Protein AF-A0A133YL47-F1 (afdb_monomer)

Sequence (302 aa):
MNKRKNIILISVIAIVIVVLAVFLFVNKHKKKNVLENVNGNIVYYDENGNMLKDKLKEVNGELYYFNENGFAIKDSLKDVDGDLYYFDENGFAIKDSLKDVEGDIYYFDENKKAIKNSLKEVNGDLYYFDENKKAVKNSWETVGEDKYYFAEDKRGVKDKWVDDCYLGSDYKMLKDTTTPDGTKVDSEGKKVKEDKEETKEEAQEETNKNKKENLEIVEQKNKNKQEVKKPQNRTITRVLTVPEMMCEGCEQELIGLFNKRGINAVADFTTKTVTVTTNKQISDSELVSIVRSAGWKVTSIR

Foldseek 3Di:
DVVVVVVVVVVVVVVVVVVVVVVVVVQVPQDAQDWDQDPNFTWGAHRSSDTDEQDWDDDPNFIFGAHRVSTTDEQDWDDDPNWIFGAHRVRGTDEQDWDDDPNWIFHAHPVSTTDEQDWDDDPNWIFHQHPVSTTDAQDWDDDPNWIWHAHRNSTTDEDDDDPQWHQHPVRTTDEQDAHPVGFDAHRVRGTDDPDPPVVPPVVVVVVVVVVVVVVVVVVPDPDDDDDDDDDDQDKDKKKWAWPPPDDDPLQVVLQVLCVVVVWGWDADPVRNIIMIMDSDDDDPVRVQVSQVVSVIGTPDMD

Structure (mmCIF, N/CA/C/O backbone):
data_AF-A0A133YL47-F1
#
_entry.id   AF-A0A133YL47-F1
#
loop_
_atom_site.group_PDB
_atom_site.id
_atom_site.type_symbol
_atom_site.label_atom_id
_atom_site.label_alt_id
_atom_site.label_comp_id
_atom_site.label_asym_id
_atom_site.label_entity_id
_atom_site.label_seq_id
_atom_site.pdbx_PDB_ins_code
_atom_site.Cartn_x
_atom_site.Cartn_y
_atom_site.Cartn_z
_atom_site.occupancy
_atom_site.B_iso_or_equiv
_atom_site.auth_seq_id
_atom_site.auth_comp_id
_atom_site.auth_asym_id
_atom_site.auth_atom_id
_atom_site.pdbx_PDB_model_num
ATOM 1 N N . MET A 1 1 ? 56.941 -17.086 -60.675 1.00 60.91 1 MET A N 1
ATOM 2 C CA . MET A 1 1 ? 55.906 -17.418 -59.660 1.00 60.91 1 MET A CA 1
ATOM 3 C C . MET A 1 1 ? 55.634 -16.307 -58.634 1.00 60.91 1 MET A C 1
ATOM 5 O O . MET A 1 1 ? 54.490 -16.187 -58.213 1.00 60.91 1 MET A O 1
ATOM 9 N N . ASN A 1 2 ? 56.604 -15.456 -58.273 1.00 68.56 2 ASN A N 1
ATOM 10 C CA . ASN A 1 2 ? 56.437 -14.460 -57.194 1.00 68.56 2 ASN A CA 1
ATOM 11 C C . ASN A 1 2 ? 55.465 -13.304 -57.506 1.00 68.56 2 ASN A C 1
ATOM 13 O O . ASN A 1 2 ? 54.735 -12.867 -56.625 1.00 68.56 2 ASN A O 1
ATOM 17 N N . LYS A 1 3 ? 55.367 -12.859 -58.766 1.00 75.06 3 LYS A N 1
ATOM 18 C CA . LYS A 1 3 ? 54.501 -11.724 -59.145 1.00 75.06 3 LYS A CA 1
ATOM 19 C C . LYS A 1 3 ? 53.002 -12.004 -58.937 1.00 75.06 3 LYS A C 1
ATOM 21 O O . LYS A 1 3 ? 52.290 -11.143 -58.441 1.00 75.06 3 LYS A O 1
ATOM 26 N N . ARG A 1 4 ? 52.531 -13.223 -59.246 1.00 76.19 4 ARG A N 1
ATOM 27 C CA . ARG A 1 4 ? 51.126 -13.629 -59.024 1.00 76.19 4 ARG A CA 1
ATOM 28 C C . ARG A 1 4 ? 50.789 -13.767 -57.535 1.00 76.19 4 ARG A C 1
ATOM 30 O O . ARG A 1 4 ? 49.721 -13.332 -57.129 1.00 76.19 4 ARG A O 1
ATOM 37 N N . LYS A 1 5 ? 51.711 -14.302 -56.722 1.00 77.62 5 LYS A N 1
ATOM 38 C CA . LYS A 1 5 ? 51.539 -14.390 -55.260 1.00 77.62 5 LYS A CA 1
ATOM 39 C C . LYS A 1 5 ? 51.456 -13.001 -54.614 1.00 77.62 5 LYS A C 1
ATOM 41 O O . LYS A 1 5 ? 50.588 -12.785 -53.779 1.00 77.62 5 LYS A O 1
ATOM 46 N N . ASN A 1 6 ? 52.278 -12.051 -55.065 1.00 79.31 6 ASN A N 1
ATOM 47 C CA . ASN A 1 6 ? 52.251 -10.675 -54.559 1.00 79.31 6 ASN A CA 1
ATOM 48 C C . ASN A 1 6 ? 50.960 -9.931 -54.936 1.00 79.31 6 ASN A C 1
ATOM 50 O O . ASN A 1 6 ? 50.434 -9.193 -54.114 1.00 79.31 6 ASN A O 1
ATOM 54 N N . ILE A 1 7 ? 50.415 -10.151 -56.139 1.00 8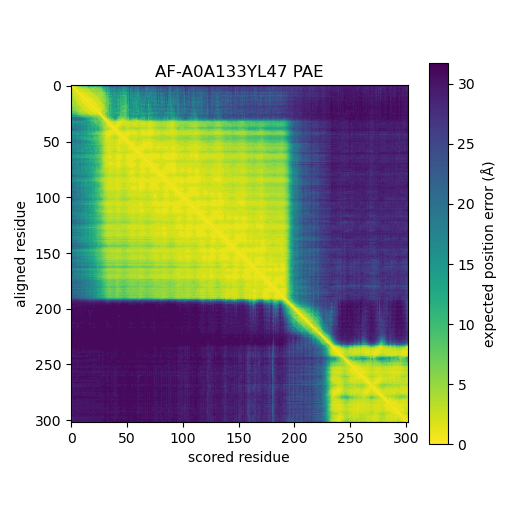2.62 7 ILE A N 1
ATOM 55 C CA . ILE A 1 7 ? 49.132 -9.549 -56.552 1.00 82.62 7 ILE A CA 1
ATOM 56 C C . ILE A 1 7 ? 47.973 -10.088 -55.702 1.00 82.62 7 ILE A C 1
ATOM 58 O O . ILE A 1 7 ? 47.152 -9.306 -55.230 1.00 82.62 7 ILE A O 1
ATOM 62 N N . ILE A 1 8 ? 47.932 -11.404 -55.460 1.00 84.56 8 ILE A N 1
ATOM 63 C CA . ILE A 1 8 ? 46.912 -12.020 -54.596 1.00 84.56 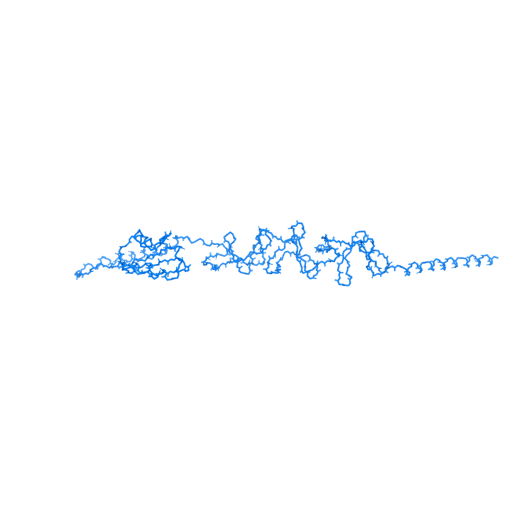8 ILE A CA 1
ATOM 64 C C . ILE A 1 8 ? 47.035 -11.479 -53.166 1.00 84.56 8 ILE A C 1
ATOM 66 O O . ILE A 1 8 ? 46.034 -11.090 -52.575 1.00 84.56 8 ILE A O 1
ATOM 70 N N . LEU A 1 9 ? 48.257 -11.376 -52.635 1.00 84.62 9 LEU A N 1
ATOM 71 C CA . LEU A 1 9 ? 48.503 -10.844 -51.295 1.00 84.62 9 LEU A CA 1
ATOM 72 C C . LEU A 1 9 ? 48.037 -9.386 -51.149 1.00 84.62 9 LEU A C 1
ATOM 74 O O . LEU A 1 9 ? 47.342 -9.063 -50.192 1.00 84.62 9 LEU A O 1
ATOM 78 N N . ILE A 1 10 ? 48.369 -8.518 -52.111 1.00 85.69 10 ILE A N 1
ATOM 79 C CA . ILE A 1 10 ? 47.944 -7.108 -52.109 1.00 85.69 10 ILE A CA 1
ATOM 80 C C . ILE A 1 10 ? 46.417 -7.001 -52.197 1.00 85.69 10 ILE A C 1
ATOM 82 O O . ILE A 1 10 ? 45.817 -6.204 -51.480 1.00 85.69 10 ILE A O 1
ATOM 86 N N . SER A 1 11 ? 45.779 -7.826 -53.031 1.00 88.12 11 SER A N 1
ATOM 87 C CA . SER A 1 11 ? 44.319 -7.856 -53.157 1.00 88.12 11 SER A CA 1
ATOM 88 C C . SER A 1 11 ? 43.636 -8.291 -51.858 1.00 88.12 11 SER A C 1
ATOM 90 O O . SER A 1 11 ? 42.657 -7.666 -51.458 1.00 88.12 11 SER A O 1
ATOM 92 N N . VAL A 1 12 ? 44.166 -9.304 -51.167 1.00 90.00 12 VAL A N 1
ATOM 93 C CA . VAL A 1 12 ? 43.639 -9.751 -49.868 1.00 90.00 12 VAL A CA 1
ATOM 94 C C . VAL A 1 12 ? 43.805 -8.661 -48.807 1.00 90.00 12 VAL A C 1
ATOM 96 O O . VAL A 1 12 ? 42.852 -8.368 -48.091 1.00 90.00 12 VAL A O 1
ATOM 99 N N . ILE A 1 13 ? 44.968 -8.006 -48.742 1.00 90.12 13 ILE A N 1
ATOM 100 C CA . ILE A 1 13 ? 45.212 -6.902 -47.800 1.00 90.12 13 ILE A CA 1
ATOM 101 C C . ILE A 1 13 ? 44.246 -5.737 -48.060 1.00 90.12 13 ILE A C 1
ATOM 103 O O . ILE A 1 13 ? 43.663 -5.208 -47.116 1.00 90.12 13 ILE A O 1
ATOM 107 N N . ALA A 1 14 ? 44.020 -5.366 -49.323 1.00 88.44 14 ALA A N 1
ATOM 108 C CA . ALA A 1 14 ? 43.077 -4.308 -49.678 1.00 88.44 14 ALA A CA 1
ATOM 109 C C . ALA A 1 14 ? 41.635 -4.647 -49.254 1.00 88.44 14 ALA A C 1
ATOM 111 O O . ALA A 1 14 ? 40.951 -3.793 -48.694 1.00 88.44 14 ALA A O 1
ATOM 112 N N . ILE A 1 15 ? 41.191 -5.895 -49.447 1.00 91.50 15 ILE A N 1
ATOM 113 C CA . ILE A 1 15 ? 39.869 -6.357 -48.994 1.00 91.50 15 ILE A CA 1
ATOM 114 C C . ILE A 1 15 ? 39.764 -6.282 -47.467 1.00 91.50 15 ILE A C 1
ATOM 116 O O . ILE A 1 15 ? 38.776 -5.764 -46.952 1.00 91.50 15 ILE A O 1
ATOM 120 N N . VAL A 1 16 ? 40.788 -6.735 -46.736 1.00 91.31 16 VAL A N 1
ATOM 121 C CA . VAL A 1 16 ? 40.811 -6.671 -45.265 1.00 91.31 16 VAL A CA 1
ATOM 122 C C . VAL A 1 16 ? 40.729 -5.224 -44.772 1.00 91.31 16 VAL A C 1
ATOM 124 O O . VAL A 1 16 ? 39.961 -4.946 -43.855 1.00 91.31 16 VAL A O 1
ATOM 127 N N . ILE A 1 17 ? 41.452 -4.290 -45.398 1.00 90.25 17 ILE A N 1
ATOM 128 C CA . ILE A 1 17 ? 41.407 -2.862 -45.043 1.00 90.25 17 ILE A CA 1
ATOM 129 C C . ILE A 1 17 ? 40.014 -2.274 -45.292 1.00 90.25 17 ILE A C 1
ATOM 131 O O . ILE A 1 17 ? 39.507 -1.546 -44.441 1.00 90.25 17 ILE A O 1
ATOM 135 N N . VAL A 1 18 ? 39.372 -2.597 -46.419 1.00 90.62 18 VAL A N 1
ATOM 136 C CA . VAL A 1 18 ? 38.015 -2.113 -46.726 1.00 90.62 18 VAL A CA 1
ATOM 137 C C . VAL A 1 18 ? 36.994 -2.684 -45.740 1.00 90.62 18 VAL A C 1
ATOM 139 O O . VAL A 1 18 ? 36.183 -1.931 -45.208 1.00 90.62 18 VAL A O 1
ATOM 142 N N . VAL A 1 19 ? 37.059 -3.983 -45.431 1.00 87.69 19 VAL A N 1
ATOM 143 C CA . VAL A 1 19 ? 36.182 -4.621 -44.434 1.00 87.69 19 VAL A CA 1
ATOM 144 C C . VAL A 1 19 ? 36.385 -4.001 -43.049 1.00 87.69 19 VAL A C 1
ATOM 146 O O . VAL A 1 19 ? 35.406 -3.682 -42.377 1.00 87.69 19 VAL A O 1
ATOM 149 N N . LEU A 1 20 ? 37.635 -3.761 -42.641 1.00 86.69 20 LEU A N 1
ATOM 150 C CA . LEU A 1 20 ? 37.962 -3.093 -41.381 1.00 86.69 20 LEU A CA 1
ATOM 151 C C . LEU A 1 20 ? 37.428 -1.652 -41.353 1.00 86.69 20 LEU A C 1
ATOM 153 O O . LEU A 1 20 ? 36.838 -1.239 -40.361 1.00 86.69 20 LEU A O 1
ATOM 157 N N . ALA A 1 21 ? 37.593 -0.889 -42.436 1.00 82.94 21 ALA A N 1
ATOM 158 C CA . ALA A 1 21 ? 37.111 0.487 -42.531 1.00 82.94 21 ALA A CA 1
ATOM 159 C C . ALA A 1 21 ? 35.578 0.564 -42.465 1.00 82.94 21 ALA A C 1
ATOM 161 O O . ALA A 1 21 ? 35.044 1.403 -41.742 1.00 82.94 21 ALA A O 1
ATOM 162 N N . VAL A 1 22 ? 34.871 -0.342 -43.150 1.00 80.69 22 VAL A N 1
ATOM 163 C CA . VAL A 1 22 ? 33.406 -0.464 -43.065 1.00 80.69 22 VAL A CA 1
ATOM 164 C C . VAL A 1 22 ? 32.979 -0.862 -41.652 1.00 80.69 22 VAL A C 1
ATOM 166 O O . VAL A 1 22 ? 32.066 -0.252 -41.101 1.00 80.69 22 VAL A O 1
ATOM 169 N N . PHE A 1 23 ? 33.666 -1.821 -41.026 1.00 79.62 23 PHE A N 1
ATOM 170 C CA . PHE A 1 23 ? 33.401 -2.225 -39.644 1.00 79.62 23 PHE A CA 1
ATOM 171 C C . PHE A 1 23 ? 33.565 -1.052 -38.666 1.00 79.62 23 PHE A C 1
ATOM 173 O O . PHE A 1 23 ? 32.667 -0.783 -37.870 1.00 79.62 23 PHE A O 1
ATOM 180 N N . LEU A 1 24 ? 34.669 -0.304 -38.761 1.00 76.69 24 LEU A N 1
ATOM 181 C CA . LEU A 1 24 ? 34.922 0.880 -37.934 1.00 76.69 24 LEU A CA 1
ATOM 182 C C . LEU A 1 24 ? 33.897 1.992 -38.189 1.00 76.69 24 LEU A C 1
ATOM 184 O O . LEU A 1 24 ? 33.433 2.623 -37.240 1.00 76.69 24 LEU A O 1
ATOM 188 N N . PHE A 1 25 ? 33.507 2.211 -39.447 1.00 75.56 25 PHE A N 1
ATOM 189 C CA . PHE A 1 25 ? 32.496 3.199 -39.820 1.00 75.56 25 PHE A CA 1
ATOM 190 C C . PHE A 1 25 ? 31.120 2.862 -39.231 1.00 75.56 25 PHE A C 1
ATOM 192 O O . PHE A 1 25 ? 30.509 3.708 -38.581 1.00 75.56 25 PHE A O 1
ATOM 199 N N . VAL A 1 26 ? 30.663 1.612 -39.361 1.00 69.50 26 VAL A N 1
ATOM 200 C CA . VAL A 1 26 ? 29.403 1.146 -38.756 1.00 69.50 26 VAL A CA 1
ATOM 201 C C . VAL A 1 26 ? 29.443 1.294 -37.233 1.00 69.50 26 VAL A C 1
ATOM 203 O O . VAL A 1 26 ? 28.489 1.783 -36.630 1.00 69.50 26 VAL A O 1
ATOM 206 N N . ASN A 1 27 ? 30.559 0.929 -36.597 1.00 67.06 27 ASN A N 1
ATOM 207 C CA . ASN A 1 27 ? 30.680 0.971 -35.140 1.00 67.06 27 ASN A CA 1
ATOM 208 C C . ASN A 1 27 ? 30.748 2.405 -34.577 1.00 67.06 27 ASN A C 1
ATOM 210 O O . ASN A 1 27 ? 30.381 2.624 -33.423 1.00 67.06 27 ASN A O 1
ATOM 214 N N . LYS A 1 28 ? 31.178 3.381 -35.391 1.00 67.56 28 LYS A N 1
ATOM 215 C CA . LYS A 1 28 ? 31.206 4.813 -35.046 1.00 67.56 28 LYS A CA 1
ATOM 216 C C . LYS A 1 28 ? 29.807 5.440 -34.980 1.00 67.56 28 LYS A C 1
ATOM 218 O O . LYS A 1 28 ? 29.616 6.388 -34.229 1.00 67.56 28 LYS A O 1
ATOM 223 N N . HIS A 1 29 ? 28.841 4.916 -35.737 1.00 67.69 29 HIS A N 1
ATOM 224 C CA . HIS A 1 29 ? 27.466 5.435 -35.785 1.00 67.69 29 HIS A CA 1
ATOM 225 C C . HIS A 1 29 ? 26.480 4.691 -34.873 1.00 67.69 29 HIS A C 1
ATOM 227 O O . HIS A 1 29 ? 25.309 5.065 -34.806 1.00 67.69 29 HIS A O 1
ATOM 233 N N . LYS A 1 30 ? 26.924 3.652 -34.154 1.00 72.44 30 LYS A N 1
ATOM 234 C CA . LYS A 1 30 ? 26.075 2.978 -33.169 1.00 72.44 30 LYS A CA 1
ATOM 235 C C . LYS A 1 30 ? 25.820 3.889 -31.970 1.00 72.44 30 LYS A C 1
ATOM 237 O O . LYS A 1 30 ? 26.756 4.384 -31.345 1.00 72.44 30 LYS A O 1
ATOM 242 N N . LYS A 1 31 ? 24.542 4.054 -31.640 1.00 78.19 31 LYS A N 1
ATOM 243 C CA . LYS A 1 31 ? 24.069 4.679 -30.404 1.00 78.19 31 LYS A CA 1
ATOM 244 C C . LYS A 1 31 ? 24.484 3.795 -29.226 1.00 78.19 31 LYS A C 1
ATOM 246 O O . LYS A 1 31 ? 24.267 2.590 -29.289 1.00 78.19 31 LYS A O 1
ATOM 251 N N . LYS A 1 32 ? 25.132 4.364 -28.208 1.00 87.00 32 LYS A N 1
ATOM 252 C CA . LYS A 1 32 ? 25.706 3.619 -27.075 1.00 87.00 32 LYS A CA 1
ATOM 253 C C . LYS A 1 32 ? 25.403 4.321 -25.764 1.00 87.00 32 LYS A C 1
ATOM 255 O O . LYS A 1 32 ? 25.547 5.537 -25.694 1.00 87.00 32 LYS A O 1
ATOM 260 N N . ASN A 1 33 ? 25.043 3.547 -24.744 1.00 90.00 33 ASN A N 1
ATOM 261 C CA . ASN A 1 33 ? 24.690 4.022 -23.403 1.00 90.00 33 ASN A CA 1
ATOM 262 C C . ASN A 1 33 ? 23.701 5.197 -23.411 1.00 90.00 33 ASN A C 1
ATOM 264 O O . ASN A 1 33 ? 23.906 6.200 -22.731 1.00 90.00 33 ASN A O 1
ATOM 268 N N . VAL A 1 34 ? 22.651 5.089 -24.224 1.00 94.06 34 VAL A N 1
ATOM 269 C CA . VAL A 1 34 ? 21.743 6.207 -24.500 1.00 94.06 34 VAL A CA 1
ATOM 270 C C . VAL A 1 34 ? 20.292 5.748 -24.533 1.00 94.06 34 VAL A C 1
ATOM 272 O O . VAL A 1 34 ? 19.984 4.679 -25.068 1.00 94.06 34 VAL A O 1
ATOM 275 N N . LEU A 1 35 ? 19.419 6.576 -23.951 1.00 95.06 35 LEU A N 1
ATOM 276 C CA . LEU A 1 35 ? 17.971 6.483 -24.104 1.00 95.06 35 LEU A CA 1
ATOM 277 C C . LEU A 1 35 ? 17.537 7.197 -25.375 1.00 95.06 35 LEU A C 1
ATOM 279 O O . LEU A 1 35 ? 17.949 8.322 -25.647 1.00 95.06 35 LEU A O 1
ATOM 283 N N . GLU A 1 36 ? 16.668 6.550 -26.130 1.00 94.38 36 GLU A N 1
ATOM 284 C CA . GLU A 1 36 ? 16.189 7.032 -27.414 1.00 94.38 36 GLU A CA 1
ATOM 285 C C . GLU A 1 36 ? 14.688 6.823 -27.522 1.00 94.38 36 GLU A C 1
ATOM 287 O O . GLU A 1 36 ? 14.160 5.791 -27.109 1.00 94.38 36 GLU A O 1
ATOM 292 N N . ASN A 1 37 ? 14.008 7.798 -28.119 1.00 92.75 37 ASN A N 1
ATOM 293 C CA . ASN A 1 37 ? 12.616 7.645 -28.500 1.00 92.75 37 ASN A CA 1
ATOM 294 C C . ASN A 1 37 ? 12.557 7.174 -29.958 1.00 92.75 37 ASN A C 1
ATOM 296 O O . ASN A 1 37 ? 12.957 7.893 -30.874 1.00 92.75 37 ASN A O 1
ATOM 300 N N . VAL A 1 38 ? 12.071 5.955 -30.166 1.00 93.19 38 VAL A N 1
ATOM 301 C CA . VAL A 1 38 ? 11.909 5.336 -31.479 1.00 93.19 38 VAL A CA 1
ATOM 302 C C . VAL A 1 38 ? 10.420 5.116 -31.714 1.00 93.19 38 VAL A C 1
ATOM 304 O O . VAL A 1 38 ? 9.815 4.199 -31.158 1.00 93.19 38 VAL A O 1
ATOM 307 N N . ASN A 1 39 ? 9.819 5.969 -32.547 1.00 90.81 39 ASN A N 1
ATOM 308 C CA . ASN A 1 39 ? 8.396 5.913 -32.905 1.00 90.81 39 ASN A CA 1
ATOM 309 C C . ASN A 1 39 ? 7.455 5.887 -31.682 1.00 90.81 39 ASN A C 1
ATOM 311 O O . ASN A 1 39 ? 6.500 5.117 -31.651 1.00 90.81 39 ASN A O 1
ATOM 315 N N . GLY A 1 40 ? 7.747 6.688 -30.653 1.00 89.69 40 GLY A N 1
ATOM 316 C CA . GLY A 1 40 ? 6.953 6.766 -29.420 1.00 89.69 40 GLY A CA 1
ATOM 317 C C . GLY A 1 40 ? 7.365 5.774 -28.327 1.00 89.69 40 GLY A C 1
ATOM 318 O O . GLY A 1 40 ? 6.923 5.915 -27.186 1.00 89.69 40 GLY A O 1
ATOM 319 N N . ASN A 1 41 ? 8.244 4.816 -28.636 1.00 94.69 41 ASN A N 1
ATOM 320 C CA . ASN A 1 41 ? 8.765 3.851 -27.671 1.00 94.69 41 ASN A CA 1
ATOM 321 C C . ASN A 1 41 ? 10.112 4.307 -27.122 1.00 94.69 41 ASN A C 1
ATOM 323 O O . ASN A 1 41 ? 10.969 4.772 -27.870 1.00 94.69 41 ASN A O 1
ATOM 327 N N . ILE A 1 42 ? 10.319 4.129 -25.821 1.00 97.06 42 ILE A N 1
ATOM 328 C CA . ILE A 1 42 ? 11.603 4.415 -25.180 1.00 97.06 42 ILE A CA 1
ATOM 329 C C . ILE A 1 42 ? 12.466 3.156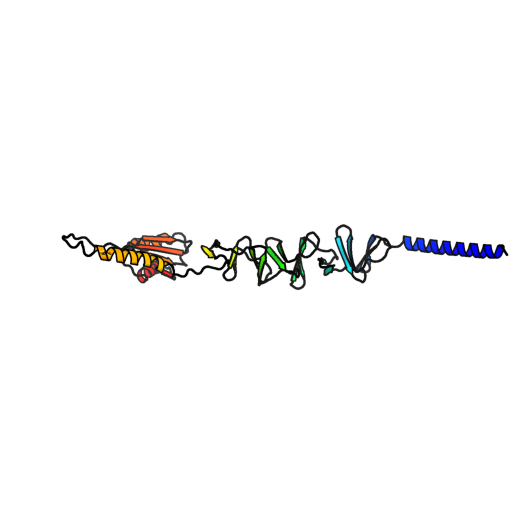 -25.267 1.00 97.06 42 ILE A C 1
ATOM 331 O O . ILE A 1 42 ? 12.030 2.076 -24.875 1.00 97.06 42 ILE A O 1
ATOM 335 N N . VAL A 1 43 ? 13.684 3.299 -25.782 1.00 97.62 43 VAL A N 1
ATOM 336 C CA . VAL A 1 43 ? 14.670 2.227 -25.964 1.00 97.62 43 VAL A CA 1
ATOM 337 C C . VAL A 1 43 ? 15.981 2.644 -25.313 1.00 97.62 43 VAL A C 1
ATOM 339 O O . VAL A 1 43 ? 16.383 3.800 -25.428 1.00 97.62 43 VAL A O 1
ATOM 342 N N . TYR A 1 44 ? 16.682 1.704 -24.682 1.00 97.44 44 TYR A N 1
ATOM 343 C CA . TYR A 1 44 ? 18.056 1.910 -24.229 1.00 97.44 44 TYR A CA 1
ATOM 344 C C . TYR A 1 44 ? 19.029 1.070 -25.057 1.00 97.44 44 TYR A C 1
ATOM 346 O O . TYR A 1 44 ? 18.848 -0.142 -25.184 1.00 97.44 44 TYR A O 1
ATOM 354 N N . TYR A 1 45 ? 20.079 1.704 -25.581 1.00 95.56 45 TYR A N 1
ATOM 355 C CA . TYR A 1 45 ? 21.194 1.011 -26.228 1.00 95.56 45 TYR A CA 1
ATOM 356 C C . TYR A 1 45 ? 22.373 0.865 -25.263 1.00 95.56 45 TYR A C 1
ATOM 358 O O . TYR A 1 45 ? 22.806 1.848 -24.663 1.00 95.56 45 TYR A O 1
ATOM 366 N N . ASP A 1 46 ? 22.914 -0.346 -25.132 1.00 92.94 46 ASP A N 1
ATOM 367 C CA . ASP A 1 46 ? 24.082 -0.646 -24.297 1.00 92.94 46 ASP A CA 1
ATOM 368 C C . ASP A 1 46 ? 25.407 -0.133 -24.904 1.00 92.94 46 ASP A C 1
ATOM 370 O O . ASP A 1 46 ? 25.438 0.519 -25.950 1.00 92.94 46 ASP A O 1
ATOM 374 N N . GLU A 1 47 ? 26.534 -0.415 -24.251 1.00 91.19 47 GLU A N 1
ATOM 375 C CA . GLU A 1 47 ? 27.875 -0.025 -24.717 1.00 91.19 47 GLU A CA 1
ATOM 376 C C . GLU A 1 47 ? 28.275 -0.640 -26.074 1.00 91.19 47 GLU A C 1
ATOM 378 O O . GLU A 1 47 ? 29.117 -0.097 -26.799 1.00 91.19 47 GLU A O 1
ATOM 383 N N . ASN A 1 48 ? 27.636 -1.748 -26.451 1.00 89.56 48 ASN A N 1
ATOM 384 C CA . ASN A 1 48 ? 27.836 -2.461 -27.710 1.00 89.56 48 ASN A CA 1
ATOM 385 C C . ASN A 1 48 ? 26.848 -1.997 -28.801 1.00 89.56 48 ASN A C 1
ATOM 387 O O . ASN A 1 48 ? 26.948 -2.410 -29.966 1.00 89.56 48 ASN A O 1
ATOM 391 N N . GLY A 1 49 ? 25.929 -1.097 -28.440 1.00 89.56 49 GLY A N 1
ATOM 392 C CA . GLY A 1 49 ? 24.857 -0.581 -29.279 1.00 89.56 49 GLY A CA 1
ATOM 393 C C . GLY A 1 49 ? 23.727 -1.579 -29.513 1.00 89.56 49 GLY A C 1
ATOM 394 O O . GLY A 1 49 ? 23.032 -1.475 -30.524 1.00 89.56 49 GLY A O 1
ATOM 395 N N . ASN A 1 50 ? 23.559 -2.558 -28.624 1.00 92.62 50 ASN A N 1
ATOM 396 C CA . ASN A 1 50 ? 22.424 -3.475 -28.636 1.00 92.62 50 ASN A CA 1
ATOM 397 C C . ASN A 1 50 ? 21.296 -2.920 -27.764 1.00 92.62 50 ASN A C 1
ATOM 399 O O . ASN A 1 50 ? 21.550 -2.267 -26.753 1.00 92.62 50 ASN A O 1
ATOM 403 N N . MET A 1 51 ? 20.047 -3.197 -28.140 1.00 94.94 51 MET A N 1
ATOM 404 C CA . MET A 1 51 ? 18.896 -2.837 -27.310 1.00 94.94 51 MET A CA 1
ATOM 405 C C . MET A 1 51 ? 18.888 -3.674 -26.033 1.00 94.94 51 MET A C 1
ATOM 407 O O . MET A 1 51 ? 18.998 -4.900 -26.092 1.00 94.94 51 MET A O 1
ATOM 411 N N . LEU A 1 52 ? 18.727 -3.009 -24.893 1.00 97.06 52 LEU A N 1
ATOM 412 C CA . LEU A 1 52 ? 18.521 -3.673 -23.616 1.00 97.06 52 LEU A CA 1
ATOM 413 C C . LEU A 1 52 ? 17.121 -4.288 -23.570 1.00 97.06 52 LEU A C 1
ATOM 415 O O . LEU A 1 52 ? 16.154 -3.662 -23.997 1.00 97.06 52 LEU A O 1
ATOM 419 N N . LYS A 1 53 ? 17.030 -5.515 -23.062 1.00 98.00 53 LYS A N 1
ATOM 420 C CA . LYS A 1 53 ? 15.809 -6.323 -23.007 1.00 98.00 53 LYS A CA 1
ATOM 421 C C . LYS A 1 53 ? 15.717 -7.035 -21.667 1.00 98.00 53 LYS A C 1
ATOM 423 O O . LYS A 1 53 ? 16.757 -7.381 -21.101 1.00 98.00 53 LYS A O 1
ATOM 428 N N . ASP A 1 54 ? 14.491 -7.226 -21.198 1.00 97.56 54 ASP A N 1
ATOM 429 C CA . ASP A 1 54 ? 14.109 -7.932 -19.966 1.00 97.56 54 ASP A CA 1
ATOM 430 C C . ASP A 1 54 ? 14.871 -7.503 -18.717 1.00 97.56 54 ASP A C 1
ATOM 432 O O . ASP A 1 54 ? 15.226 -8.321 -17.868 1.00 97.56 54 ASP A O 1
ATOM 436 N N . LYS A 1 55 ? 15.168 -6.207 -18.609 1.00 97.75 55 LYS A N 1
ATOM 437 C CA . LYS A 1 55 ? 16.043 -5.683 -17.559 1.00 97.75 55 LYS A CA 1
ATOM 438 C C . LYS A 1 55 ? 15.614 -4.316 -17.069 1.00 97.75 55 LYS A C 1
ATOM 440 O O . LYS A 1 55 ? 15.161 -3.465 -17.835 1.00 97.75 55 LYS A O 1
ATOM 445 N N . LEU A 1 56 ? 15.864 -4.116 -15.779 1.00 98.25 56 LEU A N 1
ATOM 446 C CA . LEU A 1 56 ? 15.874 -2.809 -15.150 1.00 98.25 56 LEU A CA 1
ATOM 447 C C . LEU A 1 56 ? 17.115 -2.025 -15.578 1.00 98.25 56 LEU A C 1
ATOM 449 O O . LEU A 1 56 ? 18.213 -2.578 -15.697 1.00 98.25 56 LEU A O 1
ATOM 453 N N . LYS A 1 57 ? 16.952 -0.720 -15.775 1.00 97.94 57 LYS A N 1
ATOM 454 C CA . LYS A 1 57 ? 18.065 0.191 -16.019 1.00 97.94 57 LYS A CA 1
ATOM 455 C C . LYS A 1 57 ? 17.759 1.560 -15.451 1.00 97.94 57 LYS A C 1
ATOM 457 O O . LYS A 1 57 ? 16.774 2.189 -15.825 1.00 97.94 57 LYS A O 1
ATOM 462 N N . GLU A 1 58 ? 18.653 2.019 -14.589 1.00 97.38 58 GLU A N 1
ATOM 463 C CA . GLU A 1 58 ? 18.649 3.395 -14.120 1.00 97.38 58 GLU A CA 1
ATOM 464 C C . GLU A 1 58 ? 19.421 4.286 -15.098 1.00 97.38 58 GLU A C 1
ATOM 466 O O . GLU A 1 58 ? 20.535 3.953 -15.526 1.00 97.38 58 GLU A O 1
ATOM 471 N N . VAL A 1 59 ? 18.810 5.409 -15.467 1.00 95.62 59 VAL A N 1
ATOM 472 C CA . VAL A 1 59 ? 19.400 6.446 -16.312 1.00 95.62 59 VAL A CA 1
ATOM 473 C C . VAL A 1 59 ? 19.001 7.800 -15.739 1.00 95.62 59 VAL A C 1
ATOM 475 O O . VAL A 1 59 ? 17.820 8.118 -15.661 1.00 95.62 59 VAL A O 1
ATOM 478 N N . ASN A 1 60 ? 19.992 8.611 -15.358 1.00 92.75 60 ASN A N 1
ATOM 479 C CA . ASN A 1 60 ? 19.789 9.953 -14.797 1.00 92.75 60 ASN A CA 1
ATOM 480 C C . ASN A 1 60 ? 18.856 9.992 -13.567 1.00 92.75 60 ASN A C 1
ATOM 482 O O . ASN A 1 60 ? 18.109 10.948 -13.399 1.00 92.75 60 ASN A O 1
ATOM 486 N N . GLY A 1 61 ? 18.901 8.963 -12.714 1.00 93.62 61 GLY A N 1
ATOM 487 C CA . GLY A 1 61 ? 18.066 8.856 -11.511 1.00 93.62 61 GLY A CA 1
ATOM 488 C C . GLY A 1 61 ? 16.672 8.265 -11.745 1.00 93.62 61 GLY A C 1
ATOM 489 O O . GLY A 1 61 ? 15.999 7.919 -10.775 1.00 93.62 61 GLY A O 1
ATOM 490 N N . GLU A 1 62 ? 16.274 8.074 -13.005 1.00 97.75 62 GLU A N 1
ATOM 491 C CA . GLU A 1 62 ? 15.017 7.425 -13.374 1.00 97.75 62 GLU A CA 1
ATOM 492 C C . GLU A 1 62 ? 15.246 5.946 -13.681 1.00 97.75 62 GLU A C 1
ATOM 494 O O . GLU A 1 62 ? 16.164 5.578 -14.421 1.00 97.75 62 GLU A O 1
ATOM 499 N N . LEU A 1 63 ? 14.405 5.086 -13.110 1.00 98.56 63 LEU A N 1
ATOM 500 C CA . LEU A 1 63 ? 14.472 3.641 -13.303 1.00 98.56 63 LEU A CA 1
ATOM 501 C C . LEU A 1 63 ? 13.421 3.206 -14.323 1.00 98.56 63 LEU A C 1
ATOM 503 O O . LEU A 1 63 ? 12.241 3.499 -14.157 1.00 98.56 63 LEU A O 1
ATOM 507 N N . TYR A 1 64 ? 13.857 2.457 -15.333 1.00 98.62 64 TYR A N 1
ATOM 508 C CA . TYR A 1 64 ? 13.019 1.904 -16.396 1.00 98.62 64 TYR A CA 1
ATOM 509 C C . TYR A 1 64 ? 13.093 0.382 -16.377 1.00 98.62 64 TYR A C 1
ATOM 511 O O . TYR A 1 64 ? 14.138 -0.179 -16.036 1.00 98.62 64 TYR A O 1
ATOM 519 N N . TYR A 1 65 ? 12.038 -0.284 -16.839 1.00 98.75 65 TYR A N 1
ATOM 520 C CA . TYR A 1 65 ? 12.085 -1.695 -17.212 1.00 98.75 65 TYR A CA 1
ATOM 521 C C . TYR A 1 65 ? 11.847 -1.853 -18.710 1.00 98.75 65 TYR A C 1
ATOM 523 O O . TYR A 1 65 ? 10.822 -1.414 -19.229 1.00 98.75 65 TYR A O 1
ATOM 531 N N . PHE A 1 66 ? 12.781 -2.506 -19.400 1.00 98.50 66 PHE A N 1
ATOM 532 C CA . PHE A 1 66 ? 12.665 -2.824 -20.821 1.00 98.50 66 PHE A CA 1
ATOM 533 C C . PHE A 1 66 ? 12.131 -4.243 -20.990 1.00 98.50 66 PHE A C 1
ATOM 535 O O . PHE A 1 66 ? 12.697 -5.173 -20.424 1.00 98.50 66 PHE A O 1
ATOM 542 N N . ASN A 1 67 ? 11.062 -4.412 -21.768 1.00 98.19 67 ASN A N 1
ATOM 543 C CA . ASN A 1 67 ? 10.462 -5.719 -22.054 1.00 98.19 67 ASN A CA 1
ATOM 544 C C . ASN A 1 67 ? 11.300 -6.560 -23.044 1.00 98.19 67 ASN A C 1
ATOM 546 O O . ASN A 1 67 ? 12.361 -6.130 -23.503 1.00 98.19 67 ASN A O 1
ATOM 550 N N . GLU A 1 68 ? 10.793 -7.732 -23.431 1.00 97.62 68 GLU A N 1
ATOM 551 C CA . GLU A 1 68 ? 11.444 -8.676 -24.362 1.00 97.62 68 GLU A CA 1
ATOM 552 C C . GLU A 1 68 ? 11.732 -8.067 -25.751 1.00 97.62 68 GLU A C 1
ATOM 554 O O . GLU A 1 68 ? 12.661 -8.456 -26.473 1.00 97.62 68 GLU A O 1
ATOM 559 N N . ASN A 1 69 ? 10.955 -7.051 -26.137 1.00 96.88 69 ASN A N 1
ATOM 560 C CA . ASN A 1 69 ? 11.143 -6.306 -27.381 1.00 96.88 69 ASN A CA 1
ATOM 561 C C . ASN A 1 69 ? 12.150 -5.155 -27.236 1.00 96.88 69 ASN A C 1
ATOM 563 O O . ASN A 1 69 ? 12.613 -4.620 -28.242 1.00 96.88 69 ASN A O 1
ATOM 567 N N . GLY A 1 70 ? 12.554 -4.829 -26.008 1.00 97.25 70 GLY A N 1
ATOM 568 C CA . GLY A 1 70 ? 13.484 -3.755 -25.670 1.00 97.25 70 GLY A CA 1
ATOM 569 C C . GLY A 1 70 ? 12.830 -2.379 -25.601 1.00 97.25 70 GLY A C 1
ATOM 570 O O . GLY A 1 70 ? 13.513 -1.366 -25.747 1.00 97.25 70 GLY A O 1
ATOM 571 N N . PHE A 1 71 ? 11.512 -2.342 -25.399 1.00 98.25 71 PHE A N 1
ATOM 572 C CA . PHE A 1 71 ? 10.755 -1.118 -25.159 1.00 98.25 71 PHE A CA 1
ATOM 573 C C . PHE A 1 71 ? 10.502 -0.951 -23.664 1.00 98.25 71 PHE A C 1
ATOM 575 O O . PHE A 1 71 ? 10.168 -1.925 -22.985 1.00 98.25 71 PHE A O 1
ATOM 582 N N . ALA A 1 72 ? 10.654 0.272 -23.155 1.00 98.44 72 ALA A N 1
ATOM 583 C CA . ALA A 1 72 ? 10.294 0.575 -21.778 1.00 98.44 72 ALA A CA 1
ATOM 584 C C . ALA A 1 72 ? 8.786 0.386 -21.581 1.00 98.44 72 ALA A C 1
ATOM 586 O O . ALA A 1 72 ? 7.989 0.876 -22.389 1.00 98.44 72 ALA A O 1
ATOM 587 N N . ILE A 1 73 ? 8.404 -0.319 -20.521 1.00 98.50 73 ILE A N 1
ATOM 588 C CA . ILE A 1 73 ? 6.999 -0.436 -20.132 1.00 98.50 73 ILE A CA 1
ATOM 589 C C . ILE A 1 73 ? 6.519 0.863 -19.484 1.00 98.50 73 ILE A C 1
ATOM 591 O O . ILE A 1 73 ? 7.313 1.641 -18.955 1.00 98.50 73 ILE A O 1
ATOM 595 N N . LYS A 1 74 ? 5.214 1.098 -19.568 1.00 98.25 74 LYS A N 1
ATOM 596 C CA . LYS A 1 74 ? 4.537 2.300 -19.082 1.00 98.25 74 LYS A CA 1
ATOM 597 C C . LYS A 1 74 ? 3.210 1.899 -18.469 1.00 98.25 74 LYS A C 1
ATOM 599 O O . LYS A 1 74 ? 2.662 0.870 -18.868 1.00 98.25 74 LYS A O 1
ATOM 604 N N . ASP A 1 75 ? 2.735 2.704 -17.532 1.00 97.88 75 ASP A N 1
ATOM 605 C CA . ASP A 1 75 ? 1.440 2.562 -16.862 1.00 97.88 75 ASP A CA 1
ATOM 606 C C . ASP A 1 75 ? 1.126 1.115 -16.435 1.00 97.88 75 ASP A C 1
ATOM 608 O O . ASP A 1 75 ? 0.065 0.564 -16.715 1.00 97.88 75 ASP A O 1
ATOM 612 N N . SER A 1 76 ? 2.115 0.437 -15.850 1.00 98.25 76 SER A N 1
ATOM 613 C CA . SER A 1 76 ? 2.013 -0.997 -15.567 1.00 98.25 76 SER A CA 1
ATOM 614 C C . SER A 1 76 ? 2.896 -1.461 -14.419 1.00 98.25 76 SER A C 1
ATOM 616 O O . SER A 1 76 ? 3.954 -0.898 -14.124 1.00 98.25 76 SER A O 1
ATOM 618 N N . LEU A 1 77 ? 2.437 -2.544 -13.791 1.00 98.56 77 LEU A N 1
ATOM 619 C CA . LEU A 1 77 ? 3.185 -3.301 -12.801 1.00 98.56 77 LEU A CA 1
ATOM 620 C C . LEU A 1 77 ? 4.174 -4.256 -13.474 1.00 98.56 77 LEU A C 1
ATOM 622 O O . LEU A 1 77 ? 3.866 -4.890 -14.485 1.00 98.56 77 LEU A O 1
ATOM 626 N N . LYS A 1 78 ? 5.339 -4.432 -12.854 1.00 98.69 78 LYS A N 1
ATOM 627 C CA . LYS A 1 78 ? 6.290 -5.479 -13.221 1.00 98.69 78 LYS A CA 1
ATOM 628 C C . LYS A 1 78 ? 6.947 -6.069 -11.988 1.00 98.69 78 LYS A C 1
ATOM 630 O O . LYS A 1 78 ? 7.594 -5.358 -11.226 1.00 98.69 78 LYS A O 1
ATOM 635 N N . ASP A 1 79 ? 6.801 -7.379 -11.842 1.00 98.31 79 ASP A N 1
ATOM 636 C CA . ASP A 1 79 ? 7.589 -8.167 -10.902 1.00 98.31 79 ASP A CA 1
ATOM 637 C C . ASP A 1 79 ? 8.945 -8.499 -11.537 1.00 98.31 79 ASP A C 1
ATOM 639 O O . ASP A 1 79 ? 9.014 -8.987 -12.673 1.00 98.31 79 ASP A O 1
ATOM 643 N N . VAL A 1 80 ? 10.017 -8.172 -10.823 1.00 98.12 80 VAL A N 1
ATOM 644 C CA . VAL A 1 80 ? 11.393 -8.513 -11.171 1.00 98.12 80 VAL A CA 1
ATOM 645 C C . VAL A 1 80 ? 11.992 -9.204 -9.955 1.00 98.12 80 VAL A C 1
ATOM 647 O O . VAL A 1 80 ? 12.273 -8.562 -8.948 1.00 98.12 80 VAL A O 1
ATOM 650 N N . ASP A 1 81 ? 12.164 -10.520 -10.050 1.00 96.19 81 ASP A N 1
ATOM 651 C CA . ASP A 1 81 ? 12.761 -11.354 -9.001 1.00 96.19 81 ASP A CA 1
ATOM 652 C C . ASP A 1 81 ? 12.076 -11.219 -7.619 1.00 96.19 81 ASP A C 1
ATOM 654 O O . ASP A 1 81 ? 12.721 -11.309 -6.574 1.00 96.19 81 ASP A O 1
ATOM 658 N N . GLY A 1 82 ? 10.750 -11.023 -7.600 1.00 96.50 82 GLY A N 1
ATOM 659 C CA . GLY A 1 82 ? 9.934 -10.884 -6.388 1.00 96.50 82 GLY A CA 1
ATOM 660 C C . GLY A 1 82 ? 9.777 -9.449 -5.876 1.00 96.50 82 GLY A C 1
ATOM 661 O O . GLY A 1 82 ? 8.948 -9.204 -4.988 1.00 96.50 82 GLY A O 1
ATOM 662 N N . ASP A 1 83 ? 10.527 -8.505 -6.446 1.00 98.38 83 ASP A N 1
ATOM 663 C CA . ASP A 1 83 ? 10.347 -7.075 -6.237 1.00 98.38 83 ASP A CA 1
ATOM 664 C C . ASP A 1 83 ? 9.351 -6.535 -7.268 1.00 98.38 83 ASP A C 1
ATOM 666 O O . ASP A 1 83 ? 9.552 -6.632 -8.479 1.00 98.38 83 ASP A O 1
ATOM 670 N N . LEU A 1 84 ? 8.252 -5.958 -6.784 1.00 98.75 84 LEU A N 1
ATOM 671 C CA . LEU A 1 84 ? 7.208 -5.401 -7.638 1.00 98.75 84 LEU A CA 1
ATOM 672 C C . LEU A 1 84 ? 7.429 -3.898 -7.814 1.00 98.75 84 LEU A C 1
ATOM 674 O O . LEU A 1 84 ? 7.550 -3.171 -6.830 1.00 98.75 84 LEU A O 1
ATOM 678 N N . TYR A 1 85 ? 7.424 -3.446 -9.062 1.00 98.81 85 TYR A N 1
ATOM 679 C CA . TYR A 1 85 ? 7.585 -2.052 -9.467 1.00 98.81 85 TYR A CA 1
ATOM 680 C C . TYR A 1 85 ? 6.339 -1.582 -10.211 1.00 98.81 85 TYR A C 1
ATOM 682 O O . TYR A 1 85 ? 5.702 -2.378 -10.901 1.00 98.81 85 TYR A O 1
ATOM 690 N N . TYR A 1 86 ? 6.030 -0.290 -10.130 1.00 98.88 86 TYR A N 1
ATOM 691 C CA . TYR A 1 86 ? 5.064 0.355 -11.013 1.00 98.88 86 TYR A CA 1
ATOM 692 C C . TYR A 1 86 ? 5.752 1.434 -11.832 1.00 98.88 86 TYR A C 1
ATOM 694 O O . TYR A 1 86 ? 6.405 2.308 -11.264 1.00 98.88 86 TYR A O 1
ATOM 702 N N . PHE A 1 87 ? 5.580 1.381 -13.149 1.00 98.81 87 PHE A N 1
ATOM 703 C CA . PHE A 1 87 ? 6.096 2.378 -14.079 1.00 98.81 87 PHE A CA 1
ATOM 704 C C . PHE A 1 87 ? 4.969 3.316 -14.490 1.00 98.81 87 PHE A C 1
ATOM 706 O O . PHE A 1 87 ? 3.915 2.853 -14.921 1.00 98.81 87 PHE A O 1
ATOM 713 N N . ASP A 1 88 ? 5.184 4.621 -14.349 1.00 98.56 88 ASP A N 1
ATOM 714 C CA . ASP A 1 88 ? 4.212 5.648 -14.715 1.00 98.56 88 ASP A CA 1
ATOM 715 C C . ASP A 1 88 ? 4.021 5.767 -16.243 1.00 98.56 88 ASP A C 1
ATOM 717 O O . ASP A 1 88 ? 4.577 5.005 -17.040 1.00 98.56 88 ASP A O 1
ATOM 721 N N . GLU A 1 89 ? 3.217 6.736 -16.680 1.00 97.38 89 GLU A N 1
ATOM 722 C CA . GLU A 1 89 ? 2.948 6.997 -18.103 1.00 97.38 89 GLU A CA 1
ATOM 723 C C . GLU A 1 89 ? 4.206 7.412 -18.896 1.00 97.38 89 GLU A C 1
ATOM 725 O O . GLU A 1 89 ? 4.276 7.244 -20.120 1.00 97.38 89 GLU A O 1
ATOM 730 N N . ASN A 1 90 ? 5.230 7.924 -18.209 1.00 96.38 90 ASN A N 1
ATOM 731 C CA . ASN A 1 90 ? 6.522 8.270 -18.795 1.00 96.38 90 ASN A CA 1
ATOM 732 C C . ASN A 1 90 ? 7.481 7.070 -18.828 1.00 96.38 90 ASN A C 1
ATOM 734 O O . ASN A 1 90 ? 8.469 7.097 -19.567 1.00 96.38 90 ASN A O 1
ATOM 738 N N . GLY A 1 91 ? 7.149 5.990 -18.119 1.00 97.56 91 GLY A N 1
ATOM 739 C CA . GLY A 1 91 ? 7.952 4.779 -17.982 1.00 97.56 91 GLY A CA 1
ATOM 740 C C . GLY A 1 91 ? 8.940 4.840 -16.822 1.00 97.56 91 GLY A C 1
ATOM 741 O O . GLY A 1 91 ? 9.894 4.064 -16.810 1.00 97.56 91 GLY A O 1
ATOM 742 N N . PHE A 1 92 ? 8.745 5.761 -15.877 1.00 98.50 92 PHE A N 1
ATOM 743 C CA . PHE A 1 92 ? 9.583 5.912 -14.691 1.00 98.50 92 PHE A CA 1
ATOM 744 C C . PHE A 1 92 ? 8.990 5.103 -13.543 1.00 98.50 92 PHE A C 1
ATOM 746 O O . PHE A 1 92 ? 7.786 5.172 -13.285 1.00 98.50 92 PHE A O 1
ATOM 753 N N . ALA A 1 93 ? 9.818 4.332 -12.839 1.00 98.75 93 ALA A N 1
ATOM 754 C CA . ALA A 1 93 ? 9.355 3.642 -11.645 1.00 98.75 93 ALA A CA 1
ATOM 755 C C . ALA A 1 93 ? 9.064 4.645 -10.520 1.00 98.75 93 ALA A C 1
ATOM 757 O O . ALA A 1 93 ? 9.937 5.425 -10.128 1.00 98.75 93 ALA A O 1
ATOM 758 N N . ILE A 1 94 ? 7.847 4.592 -9.984 1.00 98.69 94 ILE A N 1
ATOM 759 C CA . ILE A 1 94 ? 7.412 5.478 -8.903 1.00 98.69 94 ILE A CA 1
ATOM 760 C C . ILE A 1 94 ? 8.028 5.067 -7.560 1.00 98.69 94 ILE A C 1
ATOM 762 O O . ILE A 1 94 ? 8.409 3.917 -7.349 1.00 98.69 94 ILE A O 1
ATOM 766 N N . LYS A 1 95 ? 8.104 6.023 -6.636 1.00 98.38 95 LYS A N 1
ATOM 767 C CA . LYS A 1 95 ? 8.533 5.829 -5.245 1.00 98.38 95 LYS A CA 1
ATOM 768 C C . LYS A 1 95 ? 7.736 6.726 -4.314 1.00 98.38 95 LYS A C 1
ATOM 770 O O . LYS A 1 95 ? 7.092 7.670 -4.771 1.00 98.38 95 LYS A O 1
ATOM 775 N N . ASP A 1 96 ? 7.795 6.413 -3.029 1.00 98.00 96 ASP A N 1
ATOM 776 C CA . ASP A 1 96 ? 7.178 7.152 -1.926 1.00 98.00 96 ASP A CA 1
ATOM 777 C C . ASP A 1 96 ? 5.722 7.544 -2.165 1.00 98.00 96 ASP A C 1
ATOM 779 O O . ASP A 1 96 ? 5.279 8.647 -1.843 1.00 98.00 96 ASP A O 1
ATOM 783 N N . SER A 1 97 ? 4.967 6.640 -2.783 1.00 98.19 97 SER A N 1
ATOM 784 C CA . SER A 1 97 ? 3.621 6.937 -3.255 1.00 98.19 97 SER A CA 1
ATOM 785 C C . SER A 1 97 ? 2.719 5.714 -3.255 1.00 98.19 97 SER A C 1
ATOM 787 O O . SER A 1 97 ? 3.157 4.572 -3.422 1.00 98.19 97 SER A O 1
ATOM 789 N N . LEU A 1 98 ? 1.430 5.994 -3.057 1.00 98.50 98 LEU A N 1
ATOM 790 C CA . LEU A 1 98 ? 0.354 5.041 -3.275 1.00 98.50 98 LEU A CA 1
ATOM 791 C C . LEU A 1 98 ? -0.006 5.001 -4.756 1.00 98.50 98 LEU A C 1
ATOM 793 O O . LEU A 1 98 ? -0.052 6.040 -5.419 1.00 98.50 98 LEU A O 1
ATOM 797 N N . LYS A 1 99 ? -0.349 3.814 -5.244 1.00 98.56 99 LYS A N 1
ATOM 798 C CA . LYS A 1 99 ? -0.913 3.638 -6.574 1.00 98.56 99 LYS A CA 1
ATOM 799 C C . LYS A 1 99 ? -2.066 2.651 -6.541 1.00 98.56 99 LYS A C 1
ATOM 801 O O . LYS A 1 99 ? -1.910 1.527 -6.076 1.00 98.56 99 LYS A O 1
ATOM 806 N N . ASP A 1 100 ? -3.203 3.103 -7.054 1.00 98.12 100 ASP A N 1
ATOM 807 C CA . ASP A 1 100 ? -4.341 2.255 -7.380 1.00 98.12 100 ASP A CA 1
ATOM 808 C C . ASP A 1 100 ? -4.121 1.642 -8.769 1.00 98.12 100 ASP A C 1
ATOM 810 O O . ASP A 1 100 ? -3.855 2.360 -9.742 1.00 98.12 100 ASP A O 1
ATOM 814 N N . VAL A 1 101 ? -4.192 0.317 -8.830 1.00 97.81 101 VAL A N 1
ATOM 815 C CA . VAL A 1 101 ? -4.203 -0.468 -10.059 1.00 97.81 101 VAL A CA 1
ATOM 816 C C . VAL A 1 101 ? -5.425 -1.375 -9.990 1.00 97.81 101 VAL A C 1
ATOM 818 O O . VAL A 1 101 ? -5.450 -2.337 -9.229 1.00 97.81 101 VAL A O 1
ATOM 821 N N . GLU A 1 102 ? -6.451 -1.046 -10.774 1.00 95.81 102 GLU A N 1
ATOM 822 C CA . GLU A 1 102 ? -7.695 -1.825 -10.874 1.00 95.81 102 GLU A CA 1
ATOM 823 C C . GLU A 1 102 ? -8.405 -2.068 -9.521 1.00 95.81 102 GLU A C 1
ATOM 825 O O . GLU A 1 102 ? -9.072 -3.081 -9.320 1.00 95.81 102 GLU A O 1
ATOM 830 N N . GLY A 1 103 ? -8.302 -1.117 -8.585 1.00 95.31 103 GLY A N 1
ATOM 831 C CA . GLY A 1 103 ? -8.925 -1.174 -7.261 1.00 95.31 103 GLY A CA 1
ATOM 832 C C . GLY A 1 103 ? -8.051 -1.799 -6.172 1.00 95.31 103 GLY A C 1
ATOM 833 O O . GLY A 1 103 ? -8.416 -1.721 -4.990 1.00 95.31 103 GLY A O 1
ATOM 834 N N . ASP A 1 104 ? -6.901 -2.369 -6.534 1.00 98.19 104 ASP A N 1
ATOM 835 C CA . ASP A 1 104 ? -5.854 -2.776 -5.603 1.00 98.19 104 ASP A CA 1
ATOM 836 C C . ASP A 1 104 ? -4.899 -1.605 -5.360 1.00 98.19 104 ASP A C 1
ATOM 838 O O . ASP A 1 104 ? -4.397 -0.983 -6.296 1.00 98.19 104 ASP A O 1
ATOM 842 N N . ILE A 1 105 ? -4.638 -1.294 -4.090 1.00 98.62 105 ILE A N 1
ATOM 843 C CA . ILE A 1 105 ? -3.728 -0.207 -3.717 1.00 98.62 105 ILE A CA 1
ATOM 844 C C . ILE A 1 105 ? -2.383 -0.798 -3.311 1.00 98.62 105 ILE A C 1
ATOM 846 O O . ILE A 1 105 ? -2.324 -1.695 -2.473 1.00 98.62 105 ILE A O 1
ATOM 850 N N . TYR A 1 106 ? -1.314 -0.239 -3.863 1.00 98.81 106 TYR A N 1
ATOM 851 C CA . TYR A 1 106 ? 0.078 -0.570 -3.577 1.00 98.81 106 TYR A CA 1
ATOM 852 C C . TYR A 1 106 ? 0.791 0.662 -3.023 1.00 98.81 106 TYR A C 1
ATOM 854 O O . TYR A 1 106 ? 0.455 1.784 -3.401 1.00 98.81 106 TYR A O 1
ATOM 862 N N . TYR A 1 107 ? 1.801 0.469 -2.176 1.00 98.88 107 TYR A N 1
ATOM 863 C CA . TYR A 1 107 ? 2.732 1.530 -1.788 1.00 98.88 107 TYR A CA 1
ATOM 864 C C . TYR A 1 107 ? 4.145 1.165 -2.220 1.00 98.88 107 TYR A C 1
ATOM 866 O O . TYR A 1 107 ? 4.640 0.104 -1.841 1.00 98.88 107 TYR A O 1
ATOM 874 N N . PHE A 1 108 ? 4.795 2.059 -2.965 1.00 98.81 108 PHE A N 1
ATOM 875 C CA . PHE A 1 108 ? 6.180 1.905 -3.405 1.00 98.81 108 PHE A CA 1
ATOM 876 C C . PHE A 1 108 ? 7.106 2.706 -2.493 1.00 98.81 108 PHE A C 1
ATOM 878 O O . PHE A 1 108 ? 6.873 3.892 -2.266 1.00 98.81 108 PHE A O 1
ATOM 885 N N . ASP A 1 109 ? 8.136 2.062 -1.948 1.00 98.62 109 ASP A N 1
ATOM 886 C CA . ASP A 1 109 ? 9.105 2.681 -1.041 1.00 98.62 109 ASP A CA 1
ATOM 887 C C . ASP A 1 109 ? 10.123 3.579 -1.770 1.00 98.62 109 ASP A C 1
ATOM 889 O O . ASP A 1 109 ? 10.083 3.733 -2.992 1.00 98.62 109 ASP A O 1
ATOM 893 N N . GLU A 1 110 ? 11.070 4.160 -1.028 1.00 97.75 110 GLU A N 1
ATOM 894 C CA . GLU A 1 110 ? 12.157 4.989 -1.579 1.00 97.75 110 GLU A CA 1
ATOM 895 C C . GLU A 1 110 ? 13.008 4.233 -2.624 1.00 97.75 110 GLU A C 1
ATOM 897 O O . GLU A 1 110 ? 13.574 4.831 -3.551 1.00 97.75 110 GLU A O 1
ATOM 902 N N . ASN A 1 111 ? 13.061 2.898 -2.515 1.00 97.75 111 ASN A N 1
ATOM 903 C CA . ASN A 1 111 ? 13.743 1.996 -3.444 1.00 97.75 111 ASN A CA 1
ATOM 904 C C . ASN A 1 111 ? 12.883 1.620 -4.662 1.00 97.75 111 ASN A C 1
ATOM 906 O O . ASN A 1 111 ? 13.343 0.842 -5.502 1.00 97.75 111 ASN A O 1
ATOM 910 N N . LYS A 1 112 ? 11.688 2.214 -4.798 1.00 98.50 112 LYS A N 1
ATOM 911 C CA . LYS A 1 112 ? 10.710 2.007 -5.881 1.00 98.50 112 LYS A CA 1
ATOM 912 C C . LYS A 1 112 ? 10.043 0.628 -5.850 1.00 98.50 112 LYS A C 1
ATOM 914 O O . LYS A 1 112 ? 9.474 0.201 -6.852 1.00 98.50 112 LYS A O 1
ATOM 919 N N . LYS A 1 113 ? 10.124 -0.085 -4.725 1.00 98.75 113 LYS A N 1
ATOM 920 C CA . LYS A 1 113 ? 9.601 -1.447 -4.567 1.00 98.75 113 LYS A CA 1
ATOM 921 C C . LYS A 1 113 ? 8.311 -1.422 -3.767 1.00 98.75 113 LYS A C 1
ATOM 923 O O . LYS A 1 113 ? 8.220 -0.716 -2.763 1.00 98.75 113 LYS A O 1
ATOM 928 N N . ALA A 1 114 ? 7.322 -2.209 -4.179 1.00 98.81 114 ALA A N 1
ATOM 929 C CA . ALA A 1 114 ? 6.099 -2.336 -3.402 1.00 98.81 114 ALA A CA 1
ATOM 930 C C . ALA A 1 114 ? 6.369 -3.072 -2.082 1.00 98.81 114 ALA A C 1
ATOM 932 O O . ALA A 1 114 ? 6.982 -4.144 -2.067 1.00 98.81 114 ALA A O 1
ATOM 933 N N . ILE A 1 115 ? 5.896 -2.498 -0.978 1.00 98.75 115 ILE A N 1
ATOM 934 C CA . ILE A 1 115 ? 6.052 -3.077 0.361 1.00 98.75 115 ILE A CA 1
ATOM 935 C C . ILE A 1 115 ? 5.042 -4.207 0.608 1.00 98.75 115 ILE A C 1
ATOM 937 O O . ILE A 1 115 ? 3.995 -4.272 -0.031 1.00 98.75 115 ILE A O 1
ATOM 941 N N . LYS A 1 116 ? 5.356 -5.100 1.550 1.00 98.44 116 LYS A N 1
ATOM 942 C CA . LYS A 1 116 ? 4.483 -6.196 1.998 1.00 98.44 116 LYS A CA 1
ATOM 943 C C . LYS A 1 116 ? 4.649 -6.466 3.484 1.00 98.44 116 LYS A C 1
ATOM 945 O O . LYS A 1 116 ? 5.712 -6.187 4.042 1.00 98.44 116 LYS A O 1
ATOM 950 N N . ASN A 1 117 ? 3.634 -7.089 4.073 1.00 98.00 117 ASN A N 1
ATOM 951 C CA . ASN A 1 117 ? 3.544 -7.458 5.485 1.00 98.00 117 ASN A CA 1
ATOM 952 C C . ASN A 1 117 ? 3.905 -6.298 6.423 1.00 98.00 117 ASN A C 1
ATOM 954 O O . ASN A 1 117 ? 4.637 -6.478 7.399 1.00 98.00 117 ASN A O 1
ATOM 958 N N . SER A 1 118 ? 3.455 -5.086 6.097 1.00 98.25 118 SER A N 1
ATOM 959 C CA . SER A 1 118 ? 3.887 -3.882 6.800 1.00 98.25 118 SER A CA 1
ATOM 960 C C . SER A 1 118 ? 2.850 -2.768 6.785 1.00 98.25 118 SER A C 1
ATOM 962 O O . SER A 1 118 ? 1.996 -2.672 5.902 1.00 98.25 118 SER A O 1
ATOM 964 N N . LEU A 1 119 ? 2.950 -1.922 7.811 1.00 98.62 119 LEU A N 1
ATOM 965 C CA . LEU A 1 119 ? 2.161 -0.711 7.966 1.00 98.62 119 LEU A CA 1
ATOM 966 C C . LEU A 1 119 ? 2.838 0.465 7.268 1.00 98.62 119 LEU A C 1
ATOM 968 O O . LEU A 1 119 ? 4.058 0.632 7.355 1.00 98.62 119 LEU A O 1
ATOM 972 N N . LYS A 1 120 ? 2.037 1.332 6.654 1.00 98.62 120 LYS A N 1
ATOM 973 C CA . LYS A 1 120 ? 2.499 2.620 6.144 1.00 98.62 120 LYS A CA 1
ATOM 974 C C . LYS A 1 120 ? 1.449 3.691 6.368 1.00 98.62 120 LYS A C 1
ATOM 976 O O . LYS A 1 120 ? 0.313 3.558 5.925 1.00 98.62 120 LYS A O 1
ATOM 981 N N . GLU A 1 121 ? 1.859 4.772 7.018 1.00 98.19 121 GLU A N 1
ATOM 982 C CA . GLU A 1 121 ? 1.056 5.986 7.095 1.00 98.19 121 GLU A CA 1
ATOM 983 C C . GLU A 1 121 ? 1.375 6.896 5.905 1.00 98.19 121 GLU A C 1
ATOM 985 O O . GLU A 1 121 ? 2.543 7.162 5.600 1.00 98.19 121 GLU A O 1
ATOM 990 N N . VAL A 1 122 ? 0.330 7.354 5.220 1.00 96.88 122 VAL A N 1
ATOM 991 C CA . VAL A 1 122 ? 0.410 8.265 4.078 1.00 96.88 122 VAL A CA 1
ATOM 992 C C . VAL A 1 122 ? -0.650 9.341 4.263 1.00 96.88 122 VAL A C 1
ATOM 994 O O . VAL A 1 122 ? -1.838 9.039 4.326 1.00 96.88 122 VAL A O 1
ATOM 997 N N . ASN A 1 123 ? -0.228 10.605 4.347 1.00 94.12 123 ASN A N 1
ATOM 998 C CA . ASN A 1 123 ? -1.120 11.760 4.518 1.00 94.12 123 ASN A CA 1
ATOM 999 C C . ASN A 1 123 ? -2.092 11.638 5.710 1.00 94.12 123 ASN A C 1
ATOM 1001 O O . ASN A 1 123 ? -3.223 12.114 5.642 1.00 94.12 123 ASN A O 1
ATOM 1005 N N . GLY A 1 124 ? -1.650 11.009 6.801 1.00 94.50 124 GLY A N 1
ATOM 1006 C CA . GLY A 1 124 ? -2.448 10.824 8.013 1.00 94.50 124 GLY A CA 1
ATOM 1007 C C . GLY A 1 124 ? -3.392 9.623 7.987 1.00 94.50 124 GLY A C 1
ATOM 1008 O O . GLY A 1 124 ? -4.034 9.376 9.002 1.00 94.50 124 GLY A O 1
ATOM 1009 N N . ASP A 1 125 ? -3.457 8.867 6.888 1.00 97.81 125 ASP A N 1
ATOM 1010 C CA . ASP A 1 125 ? -4.189 7.603 6.784 1.00 97.81 125 ASP A CA 1
ATOM 1011 C C . ASP A 1 125 ? -3.212 6.421 6.902 1.00 97.81 125 ASP A C 1
ATOM 1013 O O . ASP A 1 125 ? -2.165 6.399 6.249 1.00 97.81 125 ASP A O 1
ATOM 1017 N N . LEU A 1 126 ? -3.549 5.424 7.724 1.00 98.69 126 LEU A N 1
ATOM 1018 C CA . LEU A 1 126 ? -2.753 4.204 7.892 1.00 98.69 126 LEU A CA 1
ATOM 1019 C C . LEU A 1 126 ? -3.214 3.116 6.913 1.00 98.69 126 LEU A C 1
ATOM 1021 O O . LEU A 1 126 ? -4.410 2.893 6.766 1.00 98.69 126 LEU A O 1
ATOM 1025 N N . TYR A 1 127 ? -2.276 2.395 6.306 1.00 98.81 127 TYR A N 1
ATOM 1026 C CA . TYR A 1 127 ? -2.531 1.250 5.428 1.00 98.81 127 TYR A CA 1
ATOM 1027 C C . TYR A 1 127 ? -1.710 0.047 5.895 1.00 98.81 127 TYR A C 1
ATOM 1029 O O . TYR A 1 127 ? -0.599 0.223 6.398 1.00 98.81 127 TYR A O 1
ATOM 1037 N N . TYR A 1 128 ? -2.225 -1.164 5.687 1.00 98.81 128 TYR A N 1
ATOM 1038 C CA . TYR A 1 128 ? -1.461 -2.403 5.820 1.00 98.81 128 TYR A CA 1
ATOM 1039 C C . TYR A 1 128 ? -1.419 -3.129 4.486 1.00 98.81 128 TYR A C 1
ATOM 1041 O O . TYR A 1 128 ? -2.467 -3.369 3.887 1.00 98.81 128 TYR A O 1
ATOM 1049 N N . PHE A 1 129 ? -0.215 -3.474 4.036 1.00 98.81 129 PHE A N 1
ATOM 1050 C CA . PHE A 1 129 ? 0.007 -4.215 2.800 1.00 98.81 129 PHE A CA 1
ATOM 1051 C C . PHE A 1 129 ? 0.256 -5.681 3.125 1.00 98.81 129 PHE A C 1
ATOM 1053 O O . PHE A 1 129 ? 1.160 -5.984 3.901 1.00 98.81 129 PHE A O 1
ATOM 1060 N N . ASP A 1 130 ? -0.530 -6.576 2.534 1.00 98.62 130 ASP A N 1
ATOM 1061 C CA . ASP A 1 130 ? -0.434 -8.021 2.744 1.00 98.62 130 ASP A CA 1
ATOM 1062 C C . ASP A 1 130 ? 0.796 -8.640 2.050 1.00 98.62 130 ASP A C 1
ATOM 1064 O O . ASP A 1 130 ? 1.632 -7.950 1.458 1.00 98.62 130 ASP A O 1
ATOM 1068 N N . GLU A 1 131 ? 0.914 -9.969 2.088 1.00 97.88 131 GLU A N 1
ATOM 1069 C CA . GLU A 1 131 ? 1.996 -10.705 1.420 1.00 97.88 131 GLU A CA 1
ATOM 1070 C C . GLU A 1 131 ? 2.008 -10.489 -0.108 1.00 97.88 131 GLU A C 1
ATOM 1072 O O . GLU A 1 131 ? 3.071 -10.499 -0.747 1.00 97.88 131 GLU A O 1
ATOM 1077 N N . ASN A 1 132 ? 0.835 -10.213 -0.687 1.00 97.94 132 ASN A N 1
ATOM 1078 C CA . ASN A 1 132 ? 0.648 -9.893 -2.099 1.00 97.94 132 ASN A CA 1
ATOM 1079 C C . ASN A 1 132 ? 0.944 -8.422 -2.426 1.00 97.94 132 ASN A C 1
ATOM 1081 O O . ASN A 1 132 ? 0.815 -8.033 -3.590 1.00 97.94 132 ASN A O 1
ATOM 1085 N N . LYS A 1 133 ? 1.408 -7.634 -1.444 1.00 98.62 133 LYS A N 1
ATOM 1086 C CA . LYS A 1 133 ? 1.756 -6.207 -1.552 1.00 98.62 133 LYS A CA 1
ATOM 1087 C C . LYS A 1 133 ? 0.535 -5.300 -1.743 1.00 98.62 133 LYS A C 1
ATOM 1089 O O . LYS A 1 133 ? 0.688 -4.153 -2.160 1.00 98.62 133 LYS A O 1
ATOM 1094 N N . LYS A 1 134 ? -0.671 -5.800 -1.464 1.00 98.75 134 LYS A N 1
ATOM 1095 C CA . LYS A 1 134 ? -1.937 -5.082 -1.649 1.00 98.75 134 LYS A CA 1
ATOM 1096 C C . LYS A 1 134 ? -2.447 -4.568 -0.312 1.00 98.75 134 LYS A C 1
ATOM 1098 O O . LYS A 1 134 ? -2.379 -5.273 0.692 1.00 98.75 134 LYS A O 1
ATOM 1103 N N . ALA A 1 135 ? -2.984 -3.353 -0.300 1.00 98.81 135 ALA A N 1
ATOM 1104 C CA . ALA A 1 135 ? -3.624 -2.817 0.890 1.00 98.81 135 ALA A CA 1
ATOM 1105 C C . ALA A 1 135 ? -4.906 -3.599 1.210 1.00 98.81 135 ALA A C 1
ATOM 1107 O O . ALA A 1 135 ? -5.787 -3.746 0.354 1.00 98.81 135 ALA A O 1
ATOM 1108 N N . VAL A 1 136 ? -5.007 -4.082 2.444 1.00 98.75 136 VAL A N 1
ATOM 1109 C CA . VAL A 1 136 ? -6.144 -4.880 2.916 1.00 98.75 136 VAL A CA 1
ATOM 1110 C C . VAL A 1 136 ? -7.385 -4.021 3.179 1.00 98.75 136 VAL A C 1
ATOM 1112 O O . VAL A 1 136 ? -7.298 -2.804 3.337 1.00 98.75 136 VAL A O 1
ATOM 1115 N N . LYS A 1 137 ? -8.559 -4.658 3.235 1.00 98.31 137 LYS A N 1
ATOM 1116 C CA . LYS A 1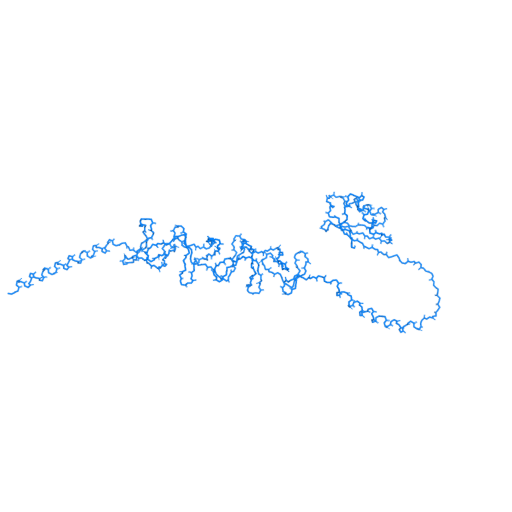 137 ? -9.837 -4.021 3.580 1.00 98.31 137 LYS A CA 1
ATOM 1117 C C . LYS A 1 137 ? -10.754 -4.975 4.331 1.00 98.31 137 LYS A C 1
ATOM 1119 O O . LYS A 1 137 ? -10.728 -6.178 4.081 1.00 98.31 137 LYS A O 1
ATOM 1124 N N . ASN A 1 138 ? -11.602 -4.415 5.189 1.00 97.69 138 ASN A N 1
ATOM 1125 C CA . ASN A 1 138 ? -12.483 -5.138 6.112 1.00 97.69 138 ASN A CA 1
ATOM 1126 C C . ASN A 1 138 ? -11.771 -6.279 6.850 1.00 97.69 138 ASN A C 1
ATOM 1128 O O . ASN A 1 138 ? -12.300 -7.389 6.948 1.00 97.69 138 ASN A O 1
ATOM 1132 N N . SER A 1 139 ? -10.553 -6.025 7.321 1.00 97.94 139 SER A N 1
ATOM 1133 C CA . SER A 1 139 ? -9.729 -7.049 7.953 1.00 97.94 139 SER A CA 1
ATOM 1134 C C . SER A 1 139 ? -9.073 -6.547 9.229 1.00 97.94 139 SER A C 1
ATOM 1136 O O . SER A 1 139 ? -8.771 -5.361 9.393 1.00 97.94 139 SER A O 1
ATOM 1138 N N . TRP A 1 140 ? -8.882 -7.494 10.144 1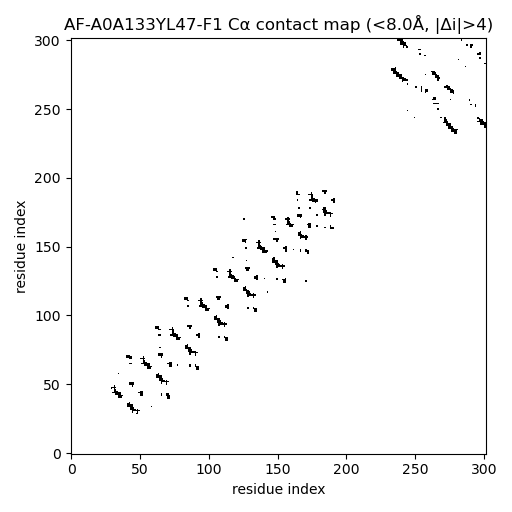.00 98.25 140 TRP A N 1
ATOM 1139 C CA . TRP A 1 140 ? -8.081 -7.333 11.345 1.00 98.25 140 TRP A CA 1
ATOM 1140 C C . TRP A 1 140 ? -6.672 -7.838 11.066 1.00 98.25 140 TRP A C 1
ATOM 1142 O O . TRP A 1 140 ? -6.504 -9.002 10.711 1.00 98.25 140 TRP A O 1
ATOM 1152 N N . GLU A 1 141 ? -5.670 -6.997 11.300 1.00 98.44 141 GLU A N 1
ATOM 1153 C CA . GLU A 1 141 ? -4.264 -7.337 11.085 1.00 98.44 141 GLU A CA 1
ATOM 1154 C C . GLU A 1 141 ? -3.489 -7.231 12.389 1.00 98.44 141 GLU A C 1
ATOM 1156 O O . GLU A 1 141 ? -3.689 -6.308 13.181 1.00 98.44 141 GLU A O 1
ATOM 1161 N N . THR A 1 142 ? -2.596 -8.190 12.620 1.00 97.75 142 THR A N 1
ATOM 1162 C CA . THR A 1 142 ? -1.734 -8.213 13.805 1.00 97.75 142 THR A CA 1
ATOM 1163 C C . THR A 1 142 ? -0.307 -7.903 13.385 1.00 97.75 142 THR A C 1
ATOM 1165 O O . THR A 1 142 ? 0.261 -8.602 12.548 1.00 97.75 142 THR A O 1
ATOM 1168 N N . VAL A 1 143 ? 0.280 -6.863 13.975 1.00 97.25 143 VAL A N 1
ATOM 1169 C CA . VAL A 1 143 ? 1.656 -6.437 13.701 1.00 97.25 143 VAL A CA 1
ATOM 1170 C C . VAL A 1 143 ? 2.384 -6.318 15.032 1.00 97.25 143 VAL A C 1
ATOM 1172 O O . VAL A 1 143 ? 2.101 -5.433 15.836 1.00 97.25 143 VAL A O 1
ATOM 1175 N N . GLY A 1 144 ? 3.310 -7.242 15.288 1.00 95.88 144 GLY A N 1
ATOM 1176 C CA . GLY A 1 144 ? 3.890 -7.400 16.622 1.00 95.88 144 GLY A CA 1
ATOM 1177 C C . GLY A 1 144 ? 2.833 -7.868 17.626 1.00 95.88 144 GLY A C 1
ATOM 1178 O O . GLY A 1 144 ? 2.172 -8.879 17.399 1.00 95.88 144 GLY A O 1
ATOM 1179 N N . GLU A 1 145 ? 2.676 -7.137 18.729 1.00 95.31 145 GLU A N 1
ATOM 1180 C CA . GLU A 1 145 ? 1.670 -7.416 19.770 1.00 95.31 145 GLU A CA 1
ATOM 1181 C C . GLU A 1 145 ? 0.372 -6.611 19.602 1.00 95.31 145 GLU A C 1
ATOM 1183 O O . GLU A 1 145 ? -0.567 -6.765 20.392 1.00 95.31 145 GLU A O 1
ATOM 1188 N N . ASP A 1 146 ? 0.336 -5.740 18.593 1.00 97.88 146 ASP A N 1
ATOM 1189 C CA . ASP A 1 146 ? -0.737 -4.787 18.359 1.00 97.88 146 ASP A CA 1
ATOM 1190 C C . ASP A 1 146 ? -1.673 -5.294 17.255 1.00 97.88 146 ASP A C 1
ATOM 1192 O O . ASP A 1 146 ? -1.243 -5.909 16.272 1.00 97.88 146 ASP A O 1
ATOM 1196 N N . LYS A 1 147 ? -2.972 -5.020 17.411 1.00 98.19 147 LYS A N 1
ATOM 1197 C CA . LYS A 1 147 ? -4.001 -5.302 16.403 1.00 98.19 147 LYS A CA 1
ATOM 1198 C C . LYS A 1 147 ? -4.550 -4.013 15.816 1.00 98.19 147 LYS A C 1
ATOM 1200 O O . LYS A 1 147 ? -4.769 -3.047 16.540 1.00 98.19 147 LYS A O 1
ATOM 1205 N N . TYR A 1 148 ? -4.828 -4.051 14.523 1.00 98.69 148 TYR A N 1
ATOM 1206 C CA . TYR A 1 148 ? -5.332 -2.943 13.722 1.00 98.69 148 TYR A CA 1
ATOM 1207 C C . TYR A 1 148 ? -6.544 -3.417 12.926 1.00 98.69 148 TYR A C 1
ATOM 1209 O O . TYR A 1 148 ? -6.634 -4.599 12.592 1.00 98.69 148 TYR A O 1
ATOM 1217 N N . TYR A 1 149 ? -7.452 -2.504 12.589 1.00 98.75 149 TYR A N 1
ATOM 1218 C CA . TYR A 1 149 ? -8.554 -2.794 11.675 1.00 98.75 149 TYR A CA 1
ATOM 1219 C C . TYR A 1 149 ? -8.529 -1.850 10.478 1.00 98.75 149 TYR A C 1
ATOM 1221 O O . TYR A 1 149 ? -8.408 -0.636 10.654 1.00 98.75 149 TYR A O 1
ATOM 1229 N N . PHE A 1 150 ? -8.692 -2.403 9.278 1.00 98.69 150 PHE A N 1
ATOM 1230 C CA . PHE A 1 150 ? -8.750 -1.656 8.022 1.00 98.69 150 PHE A CA 1
ATOM 1231 C C . PHE A 1 150 ? -10.162 -1.725 7.448 1.00 98.69 150 PHE A C 1
ATOM 1233 O O . PHE A 1 150 ? -10.714 -2.810 7.279 1.00 98.69 150 PHE A O 1
ATOM 1240 N N . ALA A 1 151 ? -10.767 -0.571 7.167 1.00 98.19 151 ALA A N 1
ATOM 1241 C CA . ALA A 1 151 ? -12.138 -0.483 6.665 1.00 98.19 151 ALA A CA 1
ATOM 1242 C C . ALA A 1 151 ? -12.234 -0.793 5.155 1.00 98.19 151 ALA A C 1
ATOM 1244 O O . ALA A 1 151 ? -11.237 -1.101 4.504 1.00 98.19 151 ALA A O 1
ATOM 1245 N N . GLU A 1 152 ? -13.441 -0.726 4.581 1.00 97.44 152 GLU A N 1
ATOM 1246 C CA . GLU A 1 152 ? -13.689 -0.981 3.148 1.00 97.44 152 GLU A CA 1
ATOM 1247 C C . GLU A 1 152 ? -12.844 -0.078 2.233 1.00 97.44 152 GLU A C 1
ATOM 1249 O O . GLU A 1 152 ? -12.388 -0.506 1.172 1.00 97.44 152 GLU A O 1
ATOM 1254 N N . ASP A 1 153 ? -12.591 1.160 2.662 1.00 96.81 153 ASP A N 1
ATOM 1255 C CA . ASP A 1 153 ? -11.748 2.132 1.959 1.00 96.81 153 ASP A CA 1
ATOM 1256 C C . ASP A 1 153 ? -10.237 1.871 2.118 1.00 96.81 153 ASP A C 1
ATOM 1258 O O . ASP A 1 153 ? -9.430 2.676 1.651 1.00 96.81 153 ASP A O 1
ATOM 1262 N N . LYS A 1 154 ? -9.867 0.734 2.729 1.00 98.31 154 LYS A N 1
ATOM 1263 C CA . LYS A 1 154 ? -8.503 0.252 3.003 1.00 98.31 154 LYS A CA 1
ATOM 1264 C C . LYS A 1 154 ? -7.735 1.050 4.058 1.00 98.31 154 LYS A C 1
ATOM 1266 O O . LYS A 1 154 ? -6.550 0.797 4.273 1.00 98.31 154 LYS A O 1
ATOM 1271 N N . ARG A 1 155 ? -8.382 2.007 4.728 1.00 98.62 155 ARG A N 1
ATOM 1272 C CA . ARG A 1 155 ? -7.736 2.862 5.730 1.00 98.62 155 ARG A CA 1
ATOM 1273 C C . ARG A 1 155 ? -7.884 2.281 7.126 1.00 98.62 155 ARG A C 1
ATOM 1275 O O . ARG A 1 155 ? -8.915 1.701 7.476 1.00 98.62 155 ARG A O 1
ATOM 1282 N N . GLY A 1 156 ? -6.851 2.483 7.932 1.00 98.56 156 GLY A N 1
ATOM 1283 C CA . GLY A 1 156 ? -6.824 2.125 9.338 1.00 98.56 156 GLY A CA 1
ATOM 1284 C C . GLY A 1 156 ? -7.892 2.886 10.115 1.00 98.56 156 GLY A C 1
ATOM 1285 O O . GLY A 1 156 ? -8.086 4.091 9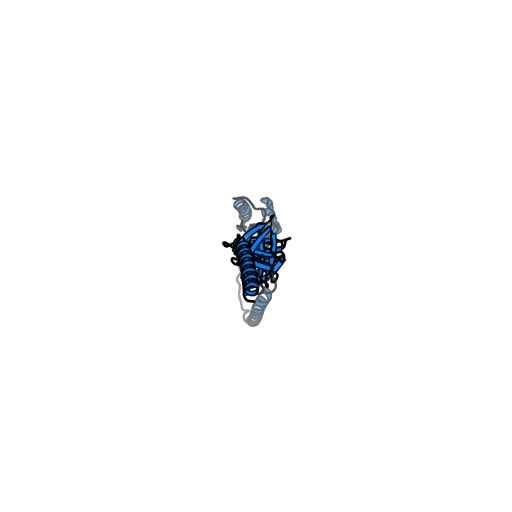.949 1.00 98.56 156 GLY A O 1
ATOM 1286 N N . VAL A 1 157 ? -8.590 2.171 10.985 1.00 98.56 157 VAL A N 1
ATOM 1287 C CA . VAL A 1 157 ? -9.597 2.730 11.880 1.00 98.56 157 VAL A CA 1
ATOM 1288 C C . VAL A 1 157 ? -8.944 3.196 13.180 1.00 98.56 157 VAL A C 1
ATOM 1290 O O . VAL A 1 157 ? -8.162 2.468 13.778 1.00 98.56 157 VAL A O 1
ATOM 1293 N N . LYS A 1 158 ? -9.305 4.401 13.629 1.00 97.94 158 LYS A N 1
ATOM 1294 C CA . LYS A 1 158 ? -8.955 4.962 14.939 1.00 97.94 158 LYS A CA 1
ATOM 1295 C C . LYS A 1 158 ? -10.135 5.698 15.566 1.00 97.94 158 LYS A C 1
ATOM 1297 O O . LYS A 1 158 ? -11.070 6.079 14.857 1.00 97.94 158 LYS A O 1
ATOM 1302 N N . ASP A 1 159 ? -10.059 5.893 16.876 1.00 96.94 159 ASP A N 1
ATOM 1303 C CA . ASP A 1 159 ? -11.000 6.644 17.716 1.00 96.94 159 ASP A CA 1
ATOM 1304 C C . ASP A 1 159 ? -12.453 6.145 17.669 1.00 96.94 159 ASP A C 1
ATOM 1306 O O . ASP A 1 159 ? -13.402 6.911 17.855 1.00 96.94 159 ASP A O 1
ATOM 1310 N N . LYS A 1 160 ? -12.660 4.850 17.412 1.00 97.00 160 LYS A N 1
ATOM 1311 C CA . LYS A 1 160 ? -14.001 4.257 17.344 1.00 97.00 160 LYS A CA 1
ATOM 1312 C C . LYS A 1 160 ? -13.997 2.759 17.605 1.00 97.00 160 LYS A C 1
ATOM 1314 O O . LYS A 1 160 ? -12.974 2.083 17.514 1.00 97.00 160 LYS A O 1
ATOM 1319 N N . TRP A 1 161 ? -15.191 2.254 17.889 1.00 97.69 161 TRP A N 1
ATOM 1320 C CA . TRP A 1 161 ? -15.472 0.830 17.983 1.00 97.69 161 TRP A CA 1
ATOM 1321 C C . TRP A 1 161 ? -15.555 0.186 16.595 1.00 97.69 161 TRP A C 1
ATOM 1323 O O . TRP A 1 161 ? -16.169 0.738 15.679 1.00 97.69 161 TRP A O 1
ATOM 1333 N N . VAL A 1 162 ? -14.975 -1.005 16.480 1.00 97.50 162 VAL A N 1
ATOM 1334 C CA . VAL A 1 162 ? -15.222 -1.987 15.423 1.00 97.50 162 VAL A CA 1
ATOM 1335 C C . VAL A 1 162 ? -15.592 -3.283 16.132 1.00 97.50 162 VAL A C 1
ATOM 1337 O O . VAL A 1 162 ? -14.799 -3.819 16.907 1.00 97.50 162 VAL A O 1
ATOM 1340 N N . ASP A 1 163 ? -16.815 -3.756 15.906 1.00 94.62 163 ASP A N 1
ATOM 1341 C CA . ASP A 1 163 ? -17.432 -4.819 16.702 1.00 94.62 163 ASP A CA 1
ATOM 1342 C C . ASP A 1 163 ? -17.342 -4.508 18.214 1.00 94.62 163 ASP A C 1
ATOM 1344 O O . ASP A 1 163 ? -17.722 -3.421 18.653 1.00 94.62 163 ASP A O 1
ATOM 1348 N N . ASP A 1 164 ? -16.809 -5.438 19.009 1.00 95.94 164 ASP A N 1
ATOM 1349 C CA . ASP A 1 164 ? -16.597 -5.292 20.455 1.00 95.94 164 ASP A CA 1
ATOM 1350 C C . ASP A 1 164 ? -15.194 -4.766 20.813 1.00 95.94 164 ASP A C 1
ATOM 1352 O O . ASP A 1 164 ? -14.777 -4.893 21.962 1.00 95.94 164 ASP A O 1
ATOM 1356 N N . CYS A 1 165 ? -14.446 -4.213 19.855 1.00 97.38 165 CYS A N 1
ATOM 1357 C CA . CYS A 1 165 ? -13.068 -3.758 20.046 1.00 97.38 165 CYS A CA 1
ATOM 1358 C C . CYS A 1 165 ? -12.936 -2.259 19.750 1.00 97.38 165 CYS A C 1
ATOM 1360 O O . CYS A 1 165 ? -13.430 -1.772 18.734 1.00 97.38 165 CYS A O 1
ATOM 1362 N N . TYR A 1 166 ? -12.250 -1.513 20.616 1.00 98.19 166 TYR A N 1
ATOM 1363 C CA . TYR A 1 166 ? -12.011 -0.082 20.411 1.00 98.19 166 TYR A CA 1
ATOM 1364 C C . TYR A 1 166 ? -10.616 0.158 19.838 1.00 98.19 166 TYR A C 1
ATOM 1366 O O . TYR A 1 166 ? -9.625 -0.286 20.422 1.00 98.19 166 TYR A O 1
ATOM 1374 N N . LEU A 1 167 ? -10.534 0.882 18.721 1.00 98.44 167 LEU A N 1
ATOM 1375 C CA . LEU A 1 167 ? -9.271 1.315 18.130 1.00 98.44 167 LEU A CA 1
ATOM 1376 C C . LEU A 1 167 ? -8.935 2.709 18.668 1.00 98.44 167 LEU A C 1
ATOM 1378 O O . LEU A 1 167 ? -9.720 3.641 18.494 1.00 98.44 167 LEU A O 1
ATOM 1382 N N . GLY A 1 168 ? -7.787 2.847 19.327 1.00 97.94 168 GLY A N 1
ATOM 1383 C CA . GLY A 1 168 ? -7.283 4.105 19.874 1.00 97.94 168 GLY A CA 1
ATOM 1384 C C . GLY A 1 168 ? -6.833 5.095 18.798 1.00 97.94 168 GLY A C 1
ATOM 1385 O O . GLY A 1 168 ? -6.816 4.778 17.609 1.00 97.94 168 GLY A O 1
ATOM 1386 N N . SER A 1 169 ? -6.446 6.303 19.215 1.00 96.50 169 SER A N 1
ATOM 1387 C CA . SER A 1 169 ? -6.014 7.388 18.314 1.00 96.50 169 SER A CA 1
ATOM 1388 C C . SER A 1 169 ? -4.755 7.060 17.503 1.00 96.50 169 SER A C 1
ATOM 1390 O O . SER A 1 169 ? -4.491 7.690 16.480 1.00 96.50 169 SER A O 1
ATOM 1392 N N . ASP A 1 170 ? -3.985 6.069 17.948 1.00 96.94 170 ASP A N 1
ATOM 1393 C CA . ASP A 1 170 ? -2.799 5.521 17.289 1.00 96.94 170 ASP A CA 1
ATOM 1394 C C . ASP A 1 170 ? -3.109 4.299 16.403 1.00 96.94 170 ASP A C 1
ATOM 1396 O O . ASP A 1 170 ? -2.192 3.582 16.002 1.00 96.94 170 ASP A O 1
ATOM 1400 N N . TYR A 1 171 ? -4.391 4.073 16.088 1.00 98.31 171 TYR A N 1
ATOM 1401 C CA . TYR A 1 171 ? -4.930 2.943 15.319 1.00 98.31 171 TYR A CA 1
ATOM 1402 C C . TYR A 1 171 ? -4.866 1.581 16.012 1.00 98.31 171 TYR A C 1
ATOM 1404 O O . TYR A 1 171 ? -5.335 0.594 15.442 1.00 98.31 171 TYR A O 1
ATOM 1412 N N . LYS A 1 172 ? -4.299 1.491 17.217 1.00 98.50 172 LYS A N 1
ATOM 1413 C CA . LYS A 1 172 ? -4.128 0.214 17.907 1.00 98.50 172 LYS A CA 1
ATOM 1414 C C . LYS A 1 172 ? -5.388 -0.163 18.659 1.00 98.50 172 LYS A C 1
ATOM 1416 O O . LYS A 1 172 ? -6.034 0.670 19.294 1.00 98.50 172 LYS A O 1
ATOM 1421 N N . MET A 1 173 ? -5.719 -1.443 18.637 1.00 98.50 173 MET A N 1
ATOM 1422 C CA . MET A 1 173 ? -6.765 -1.993 19.483 1.00 98.50 173 MET A CA 1
ATOM 1423 C C . MET A 1 173 ? -6.359 -1.888 20.955 1.00 98.50 173 MET A C 1
ATOM 1425 O O . MET A 1 173 ? -5.304 -2.380 21.355 1.00 98.50 173 MET A O 1
ATOM 1429 N N . LEU A 1 174 ? -7.215 -1.269 21.764 1.00 98.06 174 LEU A N 1
ATOM 1430 C CA . LEU A 1 174 ? -7.019 -1.184 23.207 1.00 98.06 174 LEU A CA 1
ATOM 1431 C C . LEU A 1 174 ? -7.258 -2.549 23.874 1.00 98.06 174 LEU A C 1
ATOM 1433 O O . LEU A 1 174 ? -8.179 -3.272 23.500 1.00 98.06 174 LEU A O 1
ATOM 1437 N N . LYS A 1 175 ? -6.447 -2.872 24.888 1.00 97.62 175 LYS A N 1
ATOM 1438 C CA . LYS A 1 175 ? -6.548 -4.073 25.738 1.00 97.62 175 LYS A CA 1
ATOM 1439 C C . LYS A 1 175 ? -6.250 -3.718 27.195 1.00 97.62 175 LYS A C 1
ATOM 1441 O O . LYS A 1 175 ? -5.514 -2.760 27.434 1.00 97.62 175 LYS A O 1
ATOM 1446 N N . ASP A 1 176 ? -6.831 -4.462 28.136 1.00 95.88 176 ASP A N 1
ATOM 1447 C CA . ASP A 1 176 ? -6.624 -4.307 29.589 1.00 95.88 176 ASP A CA 1
ATOM 1448 C C . ASP A 1 176 ? -6.739 -2.852 30.083 1.00 95.88 176 ASP A C 1
ATOM 1450 O O . ASP A 1 176 ? -5.931 -2.360 30.874 1.00 95.88 176 ASP A O 1
ATOM 1454 N N . THR A 1 177 ? -7.730 -2.116 29.575 1.00 96.50 177 THR A N 1
ATOM 1455 C CA . THR A 1 177 ? -7.845 -0.675 29.828 1.00 96.50 177 THR A CA 1
ATOM 1456 C C . THR A 1 177 ? -9.290 -0.183 29.764 1.00 96.50 177 THR A C 1
ATOM 1458 O O . THR A 1 177 ? -10.232 -0.942 29.544 1.00 96.50 177 THR A O 1
ATOM 1461 N N . THR A 1 178 ? -9.473 1.113 30.002 1.00 95.19 178 THR A N 1
ATOM 1462 C CA . THR A 1 178 ? -10.748 1.815 29.841 1.00 95.19 178 THR A CA 1
ATOM 1463 C C . THR A 1 178 ? -10.668 2.719 28.614 1.00 95.19 178 THR A C 1
ATOM 1465 O O . THR A 1 178 ? -9.736 3.512 28.481 1.00 95.19 178 THR A O 1
ATOM 1468 N N . THR A 1 179 ? -11.628 2.585 27.705 1.00 94.75 179 THR A N 1
ATOM 1469 C CA . THR A 1 179 ? -11.754 3.395 26.487 1.00 94.75 179 THR A CA 1
ATOM 1470 C C . THR A 1 179 ? -12.089 4.857 26.821 1.00 94.75 179 THR A C 1
ATOM 1472 O O . THR A 1 179 ? -12.577 5.145 27.919 1.00 94.75 179 THR A O 1
ATOM 1475 N N . PRO A 1 180 ? -11.904 5.807 25.881 1.00 94.38 180 PRO A N 1
ATOM 1476 C CA . PRO A 1 180 ? -12.240 7.220 26.100 1.00 94.38 180 PRO A CA 1
ATOM 1477 C C . PRO A 1 180 ? -13.706 7.485 26.481 1.00 94.38 180 PRO A C 1
ATOM 1479 O O . PRO A 1 180 ? -13.996 8.483 27.135 1.00 94.38 180 PRO A O 1
ATOM 1482 N N . ASP A 1 181 ? -14.628 6.597 26.097 1.00 92.25 181 ASP A N 1
ATOM 1483 C CA . ASP A 1 181 ? -16.048 6.669 26.471 1.00 92.25 181 ASP A CA 1
ATOM 1484 C C . ASP A 1 181 ? -16.373 6.035 27.842 1.00 92.25 181 ASP A C 1
ATOM 1486 O O . ASP A 1 181 ? -17.535 6.010 28.246 1.00 92.25 181 ASP A O 1
ATOM 1490 N N . GLY A 1 182 ? -15.362 5.551 28.575 1.00 94.06 182 GLY A N 1
ATOM 1491 C CA . GLY A 1 182 ? -15.496 4.977 29.916 1.00 94.06 182 GLY A CA 1
ATOM 1492 C C . GLY A 1 182 ? -15.771 3.469 29.960 1.00 94.06 182 GLY A C 1
ATOM 1493 O O . GLY A 1 182 ? -15.949 2.920 31.046 1.00 94.06 182 GLY A O 1
ATOM 1494 N N . THR A 1 183 ? -15.799 2.779 28.819 1.00 94.62 183 THR A N 1
ATOM 1495 C CA . THR A 1 183 ? -16.038 1.329 28.750 1.00 94.62 183 THR A CA 1
ATOM 1496 C C . THR A 1 183 ? -14.760 0.537 29.051 1.00 94.62 183 THR A C 1
ATOM 1498 O O . THR A 1 183 ? -13.696 0.829 28.514 1.00 94.62 183 THR A O 1
ATOM 1501 N N . LYS A 1 184 ? -14.839 -0.519 29.868 1.00 96.19 184 LYS A N 1
ATOM 1502 C CA . LYS A 1 184 ? -13.702 -1.433 30.075 1.00 96.19 184 LYS A CA 1
ATOM 1503 C C . LYS A 1 184 ? -13.579 -2.448 28.939 1.00 96.19 184 LYS A C 1
ATOM 1505 O O . LYS A 1 184 ? -14.583 -3.010 28.497 1.00 96.19 184 LYS A O 1
ATOM 1510 N N . VAL A 1 185 ? -12.345 -2.710 28.516 1.00 96.12 185 VAL A N 1
ATOM 1511 C CA . VAL A 1 185 ? -11.987 -3.808 27.610 1.00 96.12 185 VAL A CA 1
ATOM 1512 C C . VAL A 1 185 ? -11.034 -4.774 28.309 1.00 96.12 185 VAL A C 1
ATOM 1514 O O . VAL A 1 185 ? -10.186 -4.346 29.093 1.00 96.12 185 VAL A O 1
ATOM 1517 N N . ASP A 1 186 ? -11.203 -6.069 28.059 1.00 96.56 186 ASP A N 1
ATOM 1518 C CA . ASP A 1 186 ? -10.395 -7.135 28.659 1.00 96.56 186 ASP A CA 1
ATOM 1519 C C . ASP A 1 186 ? -9.030 -7.320 27.962 1.00 96.56 186 ASP A C 1
ATOM 1521 O O . ASP A 1 186 ? -8.635 -6.537 27.090 1.00 96.56 186 ASP A O 1
ATOM 1525 N N . SER A 1 187 ? -8.302 -8.372 28.344 1.00 94.62 187 SER A N 1
ATOM 1526 C CA . SER A 1 187 ? -6.988 -8.721 27.786 1.00 94.62 187 SER A CA 1
ATOM 1527 C C . SER A 1 187 ? -7.015 -9.115 26.308 1.00 94.62 187 SER A C 1
ATOM 1529 O O . SER A 1 187 ? -5.993 -9.050 25.625 1.00 94.62 187 SER A O 1
ATOM 1531 N N . GLU A 1 188 ? -8.184 -9.496 25.788 1.00 94.00 188 GLU A N 1
ATOM 1532 C CA . GLU A 1 188 ? -8.391 -9.765 24.363 1.00 94.00 188 GLU A CA 1
ATOM 1533 C C . GLU A 1 188 ? -8.843 -8.508 23.600 1.00 94.00 188 GLU A C 1
ATOM 1535 O O . GLU A 1 188 ? -9.015 -8.549 22.378 1.00 94.00 188 GLU A O 1
ATOM 1540 N N . GLY A 1 189 ? -9.013 -7.384 24.307 1.00 95.00 189 GLY A N 1
ATOM 1541 C CA . GLY A 1 189 ? -9.524 -6.122 23.783 1.00 95.00 189 GLY A CA 1
ATOM 1542 C C . GLY A 1 189 ? -11.027 -6.136 23.528 1.00 95.00 189 GLY A C 1
ATOM 1543 O O . GLY A 1 189 ? -11.521 -5.313 22.754 1.00 95.00 189 GLY A O 1
ATOM 1544 N N . LYS A 1 190 ? -11.762 -7.077 24.132 1.00 96.56 190 LYS A N 1
ATOM 1545 C CA . LYS A 1 190 ? -13.215 -7.179 24.004 1.00 96.56 190 LYS A CA 1
ATOM 1546 C C . LYS A 1 190 ? -13.904 -6.353 25.073 1.00 96.56 190 LYS A C 1
ATOM 1548 O O . LYS A 1 190 ? -13.482 -6.291 26.225 1.00 96.56 190 LYS A O 1
ATOM 1553 N N . LYS A 1 191 ? -15.001 -5.712 24.677 1.00 95.88 191 LYS A N 1
ATOM 1554 C CA . LYS A 1 191 ? -15.891 -4.972 25.565 1.00 95.88 191 LYS A CA 1
ATOM 1555 C C . LYS A 1 191 ? -16.390 -5.864 26.702 1.00 95.88 191 LYS A C 1
ATOM 1557 O O . LYS A 1 191 ? -17.122 -6.825 26.466 1.00 95.88 191 LYS A O 1
ATOM 1562 N N . VAL A 1 192 ? -16.063 -5.491 27.937 1.00 93.56 192 VAL A N 1
ATOM 1563 C CA . VAL A 1 192 ? -16.570 -6.169 29.133 1.00 93.56 192 VAL A CA 1
ATOM 1564 C C . VAL A 1 192 ? -18.029 -5.772 29.324 1.00 93.56 192 VAL A C 1
ATOM 1566 O O . VAL A 1 192 ? -18.363 -4.592 29.457 1.00 93.56 192 VAL A O 1
ATOM 1569 N N . LYS A 1 193 ? -18.921 -6.762 29.317 1.00 82.44 193 LYS A N 1
ATOM 1570 C CA . LYS A 1 193 ? -20.319 -6.555 29.691 1.00 82.44 193 LYS A CA 1
ATOM 1571 C C . LYS A 1 193 ? -20.371 -6.473 31.213 1.00 82.44 193 LYS A C 1
ATOM 1573 O O . LYS A 1 193 ? -19.920 -7.385 31.893 1.00 82.44 193 LYS A O 1
ATOM 1578 N N . GLU A 1 194 ? -20.878 -5.366 31.749 1.00 62.94 194 GLU A N 1
ATOM 1579 C CA . GLU A 1 194 ? -21.179 -5.276 33.179 1.00 62.94 194 GLU A CA 1
ATOM 1580 C C . GLU A 1 194 ? -22.360 -6.204 33.492 1.00 62.94 194 GLU A C 1
ATOM 1582 O O . GLU A 1 194 ? -23.528 -5.805 33.411 1.00 62.94 194 GLU A O 1
ATOM 1587 N N . ASP A 1 195 ? -22.062 -7.452 33.840 1.00 46.59 195 ASP A N 1
ATOM 1588 C CA . ASP A 1 195 ? -23.047 -8.345 34.426 1.00 46.59 195 ASP A CA 1
ATOM 1589 C C . ASP A 1 195 ? -23.359 -7.846 35.841 1.00 46.59 195 ASP A C 1
ATOM 1591 O O . ASP A 1 195 ? -22.522 -7.815 36.741 1.00 46.59 195 ASP A O 1
ATOM 1595 N N . LYS A 1 196 ? -24.607 -7.423 36.054 1.00 46.81 196 LYS A N 1
ATOM 1596 C CA . LYS A 1 196 ? -25.122 -6.927 37.343 1.00 46.81 196 LYS A CA 1
ATOM 1597 C C . LYS A 1 196 ? -25.255 -8.025 38.421 1.00 46.81 196 LYS A C 1
ATOM 1599 O O . LYS A 1 196 ? -26.037 -7.849 39.358 1.00 46.81 196 LYS A O 1
ATOM 1604 N N . GLU A 1 197 ? -24.562 -9.155 38.291 1.00 43.66 197 GLU A N 1
ATOM 1605 C CA . GLU A 1 197 ? -24.750 -10.338 39.143 1.00 43.66 197 GLU A CA 1
ATOM 1606 C C . GLU A 1 197 ? -23.627 -10.590 40.163 1.00 43.66 197 GLU A C 1
ATOM 1608 O O . GLU A 1 197 ? -23.932 -11.084 41.247 1.00 43.66 197 GLU A O 1
ATOM 1613 N N . GLU A 1 198 ? -22.388 -10.139 39.945 1.00 39.31 198 GLU A N 1
ATOM 1614 C CA . GLU A 1 198 ? -21.271 -10.483 40.854 1.00 39.31 198 GLU A CA 1
ATOM 1615 C C . GLU A 1 198 ? -21.163 -9.638 42.136 1.00 39.31 198 GLU A C 1
ATOM 1617 O O . GLU A 1 198 ? -20.479 -10.023 43.078 1.00 39.31 198 GLU A O 1
ATOM 1622 N N . THR A 1 199 ? -21.912 -8.539 42.280 1.00 36.16 199 THR A N 1
ATOM 1623 C CA . THR A 1 199 ? -21.928 -7.770 43.548 1.00 36.16 199 THR A CA 1
ATOM 1624 C C . THR A 1 199 ? -22.835 -8.366 44.633 1.00 36.16 199 THR A C 1
ATOM 1626 O O . THR A 1 199 ? -22.976 -7.779 45.708 1.00 36.16 199 THR A O 1
ATOM 1629 N N . LYS A 1 200 ? -23.468 -9.525 44.396 1.00 44.41 200 LYS A N 1
ATOM 1630 C CA . LYS A 1 200 ? -24.347 -10.169 45.390 1.00 44.41 200 LYS A CA 1
ATOM 1631 C C . LYS A 1 200 ? -23.679 -11.263 46.222 1.00 44.41 200 LYS A C 1
ATOM 1633 O O . LYS A 1 200 ? -24.140 -11.471 47.344 1.00 44.41 200 LYS A O 1
ATOM 1638 N N . GLU A 1 201 ? -22.624 -11.919 45.743 1.00 46.94 201 GLU A N 1
ATOM 1639 C CA . GLU A 1 201 ? -22.041 -13.065 46.462 1.00 46.94 201 GLU A CA 1
ATOM 1640 C C . GLU A 1 201 ? -21.072 -12.641 47.577 1.00 46.94 201 GLU A C 1
ATOM 1642 O O . GLU A 1 201 ? -21.198 -13.134 48.700 1.00 46.94 201 GLU A O 1
ATOM 1647 N N . GLU A 1 202 ? -20.239 -11.617 47.366 1.00 43.56 202 GLU A N 1
ATOM 1648 C CA . GLU A 1 202 ? -19.356 -11.100 48.430 1.00 43.56 202 GLU A CA 1
ATOM 1649 C C . GLU A 1 202 ? -20.140 -10.375 49.544 1.00 43.56 202 GLU A C 1
ATOM 1651 O O . GLU A 1 202 ? -19.813 -10.479 50.728 1.00 43.56 202 GLU A O 1
ATOM 1656 N N . ALA A 1 203 ? -21.265 -9.729 49.206 1.00 45.91 203 ALA A N 1
ATOM 1657 C CA . ALA A 1 203 ? -22.158 -9.124 50.195 1.00 45.91 203 ALA A CA 1
ATOM 1658 C C . ALA A 1 203 ? -22.951 -10.173 51.001 1.00 45.91 203 ALA A C 1
ATOM 1660 O O . ALA A 1 203 ? -23.340 -9.914 52.144 1.00 45.91 203 ALA A O 1
ATOM 1661 N N . GLN A 1 204 ? -23.214 -11.363 50.448 1.00 48.72 204 GLN A N 1
ATOM 1662 C CA . GLN A 1 204 ? -23.963 -12.415 51.142 1.00 48.72 204 GLN A CA 1
ATOM 1663 C C . GLN A 1 204 ? -23.099 -13.224 52.117 1.00 48.72 204 GLN A C 1
ATOM 1665 O O . GLN A 1 204 ? -23.621 -13.635 53.158 1.00 48.72 204 GLN A O 1
ATOM 1670 N N . GLU A 1 205 ? -21.797 -13.395 51.871 1.00 46.31 205 GLU A N 1
ATOM 1671 C CA . GLU A 1 205 ? -20.901 -14.067 52.825 1.00 46.31 205 GLU A CA 1
ATOM 1672 C C . GLU A 1 205 ? -20.633 -13.228 54.084 1.00 46.31 205 GLU A C 1
ATOM 1674 O O . GLU A 1 205 ? -20.745 -13.750 55.200 1.00 46.31 205 GLU A O 1
ATOM 1679 N N . GLU A 1 206 ? -20.418 -11.914 53.953 1.00 49.72 206 GLU A N 1
ATOM 1680 C CA . GLU A 1 206 ? -20.299 -11.016 55.114 1.00 49.72 206 GLU A CA 1
ATOM 1681 C C . GLU A 1 206 ? -21.617 -10.893 55.891 1.00 49.72 206 GLU A C 1
ATOM 1683 O O . GLU A 1 206 ? -21.623 -10.859 57.127 1.00 49.72 206 GLU A O 1
ATOM 1688 N N . THR A 1 207 ? -22.761 -10.903 55.198 1.00 43.91 207 THR A N 1
ATOM 1689 C CA . THR A 1 207 ? -24.073 -10.852 55.858 1.00 43.91 207 THR A CA 1
ATOM 1690 C C . THR A 1 207 ? -24.375 -12.156 56.604 1.00 43.91 207 THR A C 1
ATOM 1692 O O . THR A 1 207 ? -24.929 -12.116 57.703 1.00 43.91 207 THR A O 1
ATOM 1695 N N . ASN A 1 208 ? -23.980 -13.318 56.073 1.00 49.53 208 ASN A N 1
ATOM 1696 C CA . ASN A 1 208 ? -24.230 -14.615 56.710 1.00 49.53 208 ASN A CA 1
ATOM 1697 C C . ASN A 1 208 ? -23.277 -14.911 57.878 1.00 49.53 208 ASN A C 1
ATOM 1699 O O . ASN A 1 208 ? -23.701 -15.532 58.858 1.00 49.53 208 ASN A O 1
ATOM 1703 N N . LYS A 1 209 ? -22.035 -14.413 57.832 1.00 45.12 209 LYS A N 1
ATOM 1704 C CA . LYS A 1 209 ? -21.095 -14.480 58.961 1.00 45.12 209 LYS A CA 1
ATOM 1705 C C . LYS A 1 209 ? -21.558 -13.592 60.123 1.00 45.12 209 LYS A C 1
ATOM 1707 O O . LYS A 1 209 ? -21.696 -14.081 61.244 1.00 45.12 209 LYS A O 1
ATOM 1712 N N . ASN A 1 210 ? -21.977 -12.357 59.826 1.00 46.75 210 ASN A N 1
ATOM 1713 C CA . ASN A 1 210 ? -22.538 -11.426 60.815 1.00 46.75 210 ASN A CA 1
ATOM 1714 C C . ASN A 1 210 ? -23.889 -11.885 61.400 1.00 46.75 210 ASN A C 1
ATOM 1716 O O . ASN A 1 210 ? -24.239 -11.516 62.522 1.00 46.75 210 ASN A O 1
ATOM 1720 N N . LYS A 1 211 ? -24.666 -12.696 60.665 1.00 45.81 211 LYS A N 1
ATOM 1721 C CA . LYS A 1 211 ? -25.950 -13.247 61.134 1.00 45.81 211 LYS A CA 1
ATOM 1722 C C . LYS A 1 211 ? -25.778 -14.472 62.041 1.00 45.81 211 LYS A C 1
ATOM 1724 O O . LYS A 1 211 ? -26.610 -14.669 62.923 1.00 45.81 211 LYS A O 1
ATOM 1729 N N . LYS A 1 212 ? -24.707 -15.259 61.864 1.00 47.25 212 LYS A N 1
ATOM 1730 C CA . LYS A 1 212 ? -24.339 -16.355 62.781 1.00 47.25 212 LYS A CA 1
ATOM 1731 C C . LYS A 1 212 ? -23.737 -15.833 64.089 1.00 47.25 212 LYS A C 1
ATOM 1733 O O . LYS A 1 212 ? -24.156 -16.298 65.141 1.00 47.25 212 LYS A O 1
ATOM 1738 N N . GLU A 1 213 ? -22.873 -14.817 64.042 1.00 44.81 213 GLU A N 1
ATOM 1739 C CA . GLU A 1 213 ? -22.326 -14.188 65.261 1.00 44.81 213 GLU A CA 1
ATOM 1740 C C . GLU A 1 213 ? -23.387 -13.426 66.077 1.00 44.81 213 GLU A C 1
ATOM 1742 O O . GLU A 1 213 ? -23.347 -13.434 67.305 1.00 44.81 213 GLU A O 1
ATOM 1747 N N . ASN A 1 214 ? -24.396 -12.821 65.435 1.00 44.91 214 ASN A N 1
ATOM 1748 C CA . ASN A 1 214 ? -25.475 -12.143 66.166 1.00 44.91 214 ASN A CA 1
ATOM 1749 C C . ASN A 1 214 ? -26.518 -13.089 66.781 1.00 44.91 214 ASN A C 1
ATOM 1751 O O . ASN A 1 214 ? -27.212 -12.674 67.707 1.00 44.91 214 ASN A O 1
ATOM 1755 N N . LEU A 1 215 ? -26.658 -14.337 66.313 1.00 45.47 215 LEU A N 1
ATOM 1756 C CA . LEU A 1 215 ? -27.640 -15.269 66.886 1.00 45.47 215 LEU A CA 1
ATOM 1757 C C . LEU A 1 215 ? -27.203 -15.810 68.259 1.00 45.47 215 LEU A C 1
ATOM 1759 O O . LEU A 1 215 ? -28.058 -16.061 69.101 1.00 45.47 215 LEU A O 1
ATOM 1763 N N . GLU A 1 216 ? -25.895 -15.903 68.521 1.00 47.78 216 GLU A N 1
ATOM 1764 C CA . GLU A 1 216 ? -25.353 -16.318 69.827 1.00 47.78 216 GLU A CA 1
ATOM 1765 C C . GLU A 1 216 ? -25.359 -15.183 70.874 1.00 47.78 216 GLU A C 1
ATOM 1767 O O . GLU A 1 216 ? -25.353 -15.439 72.077 1.00 47.78 216 GLU A O 1
ATOM 1772 N N . ILE A 1 217 ? -25.451 -13.916 70.449 1.00 47.28 217 ILE A N 1
ATOM 1773 C CA . ILE A 1 217 ? -25.463 -12.746 71.352 1.00 47.28 217 ILE A CA 1
ATOM 1774 C C . ILE A 1 217 ? -26.891 -12.391 71.826 1.00 47.28 217 ILE A C 1
ATOM 1776 O O . ILE A 1 217 ? -27.070 -11.799 72.897 1.00 47.28 217 ILE A O 1
ATOM 1780 N N . VAL A 1 218 ? -27.926 -12.771 71.067 1.00 44.81 218 VAL A N 1
ATOM 1781 C CA . VAL A 1 218 ? -29.331 -12.390 71.325 1.00 44.81 218 VAL A CA 1
ATOM 1782 C C . VAL A 1 218 ? -29.967 -13.147 72.503 1.00 44.81 218 VAL A C 1
ATOM 1784 O O . VAL A 1 218 ? -30.879 -12.614 73.138 1.00 44.81 218 VAL A O 1
ATOM 1787 N N . GLU A 1 219 ? -29.456 -14.316 72.899 1.00 42.22 219 GLU A N 1
ATOM 1788 C CA . GLU A 1 219 ? -30.007 -15.069 74.041 1.00 42.22 219 GLU A CA 1
ATOM 1789 C C . GLU A 1 219 ? -29.605 -14.522 75.426 1.00 42.22 219 GLU A C 1
ATOM 1791 O O . GLU A 1 219 ? -30.208 -14.904 76.429 1.00 42.22 219 GLU A O 1
ATOM 1796 N N . GLN A 1 220 ? -28.659 -13.576 75.525 1.00 43.12 220 GLN A N 1
ATOM 1797 C CA . GLN A 1 220 ? -28.131 -13.130 76.829 1.00 43.12 220 GLN A CA 1
ATOM 1798 C C . GLN A 1 220 ? -28.528 -11.714 77.290 1.00 43.12 220 GLN A C 1
ATOM 1800 O O . GLN A 1 220 ? -28.196 -11.340 78.416 1.00 43.12 220 GLN A O 1
ATOM 1805 N N . LYS A 1 221 ? -29.251 -10.900 76.503 1.00 38.34 221 LYS A N 1
ATOM 1806 C CA . LYS A 1 221 ? -29.457 -9.466 76.837 1.00 38.34 221 LYS A CA 1
ATOM 1807 C C . LYS A 1 221 ? -30.904 -8.967 76.924 1.00 38.34 221 LYS A C 1
ATOM 1809 O O . LYS A 1 221 ? -31.152 -7.778 76.748 1.00 38.34 221 LYS A O 1
ATOM 1814 N N . ASN A 1 222 ? -31.856 -9.812 77.319 1.00 35.59 222 ASN A N 1
ATOM 1815 C CA . ASN A 1 222 ? -33.188 -9.338 77.721 1.00 35.59 222 ASN A CA 1
ATOM 1816 C C . ASN A 1 222 ? -33.285 -9.092 79.238 1.00 35.59 222 ASN A C 1
ATOM 1818 O O . ASN A 1 222 ? -33.813 -9.917 79.978 1.00 35.59 222 ASN A O 1
ATOM 1822 N N . LYS A 1 223 ? -32.829 -7.915 79.696 1.00 29.00 223 LYS A N 1
ATOM 1823 C CA . LYS A 1 223 ? -33.306 -7.272 80.936 1.00 29.00 223 LYS A CA 1
ATOM 1824 C C . LYS A 1 223 ? -33.327 -5.741 80.799 1.00 29.00 223 LYS A C 1
ATOM 1826 O O . LYS A 1 223 ? -32.300 -5.084 80.856 1.00 29.00 223 LYS A O 1
ATOM 1831 N N . ASN A 1 224 ? -34.558 -5.234 80.758 1.00 28.81 224 ASN A N 1
ATOM 1832 C CA . ASN A 1 224 ? -3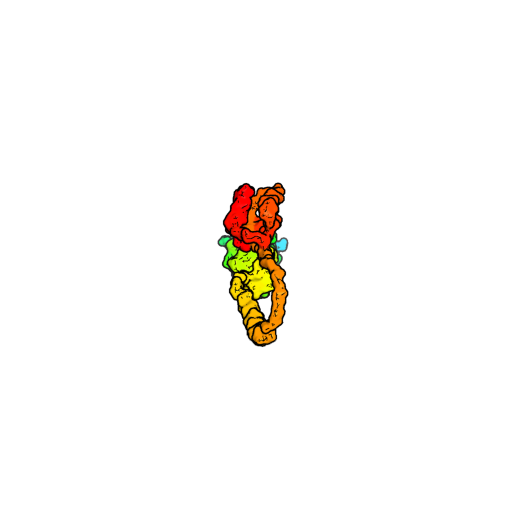5.051 -3.938 81.230 1.00 28.81 224 ASN A CA 1
ATOM 1833 C C . ASN A 1 224 ? -34.729 -2.610 80.509 1.00 28.81 224 ASN A C 1
ATOM 1835 O O . ASN A 1 224 ? -33.616 -2.106 80.514 1.00 28.81 224 ASN A O 1
ATOM 1839 N N . LYS A 1 225 ? -35.870 -1.972 80.191 1.00 29.94 225 LYS A N 1
ATOM 1840 C CA . LYS A 1 225 ? -36.242 -0.546 80.250 1.00 29.94 225 LYS A CA 1
ATOM 1841 C C . LYS A 1 225 ? -35.955 0.365 79.049 1.00 29.94 225 LYS A C 1
ATOM 1843 O O . LYS A 1 225 ? -34.858 0.859 78.853 1.00 29.94 225 LYS A O 1
ATOM 1848 N N . GLN A 1 226 ? -37.071 0.640 78.360 1.00 29.59 226 GLN A N 1
ATOM 1849 C CA . GLN A 1 226 ? -37.655 1.962 78.080 1.00 29.59 226 GLN A CA 1
ATOM 1850 C C . GLN A 1 226 ? -36.699 3.081 77.648 1.00 29.59 226 GLN A C 1
ATOM 1852 O O . GLN A 1 226 ? -36.010 3.643 78.484 1.00 29.59 226 GLN A O 1
ATOM 1857 N N . GLU A 1 227 ? -36.849 3.543 76.402 1.00 25.59 227 GLU A N 1
ATOM 1858 C CA . GLU A 1 227 ? -37.317 4.912 76.138 1.00 25.59 227 GLU A CA 1
ATOM 1859 C C . GLU A 1 227 ? -37.699 5.132 74.663 1.00 25.59 227 GLU A C 1
ATOM 1861 O O . GLU A 1 227 ? -37.172 4.524 73.736 1.00 25.59 227 GLU A O 1
ATOM 1866 N N . VAL A 1 228 ? -38.686 6.004 74.476 1.00 36.91 228 VAL A N 1
ATOM 1867 C CA . VAL A 1 228 ? -39.322 6.416 73.220 1.00 36.91 228 VAL A CA 1
ATOM 1868 C C . VAL A 1 228 ? -38.373 7.284 72.382 1.00 36.91 228 VAL A C 1
ATOM 1870 O O . VAL A 1 228 ? -37.845 8.246 72.931 1.00 36.91 228 VAL A O 1
ATOM 1873 N N . LYS A 1 229 ? -38.252 7.050 71.057 1.00 26.73 229 LYS A N 1
ATOM 1874 C CA . LYS A 1 229 ? -38.020 8.104 70.029 1.00 26.73 229 LYS A CA 1
ATOM 1875 C C . LYS A 1 229 ? -38.127 7.606 68.566 1.00 26.73 229 LYS A C 1
ATOM 1877 O O . LYS A 1 229 ? -37.311 6.821 68.112 1.00 26.73 229 LYS A O 1
ATOM 1882 N N . LYS A 1 230 ? -39.157 8.143 67.887 1.00 27.81 230 LYS A N 1
ATOM 1883 C CA . LYS A 1 230 ? -39.370 8.550 66.469 1.00 27.81 230 LYS A CA 1
ATOM 1884 C C . LYS A 1 230 ? -38.662 7.836 65.282 1.00 27.81 230 LYS A C 1
ATOM 1886 O O . LYS A 1 230 ? -37.477 7.538 65.350 1.00 27.81 230 LYS A O 1
ATOM 1891 N N . PRO A 1 231 ? -39.362 7.688 64.131 1.00 33.31 231 PRO A N 1
ATOM 1892 C CA . PRO A 1 231 ? -38.866 6.977 62.950 1.00 33.31 231 PRO A CA 1
ATOM 1893 C C . PRO A 1 231 ? -37.735 7.737 62.240 1.00 33.31 231 PRO A C 1
ATOM 1895 O O . PRO A 1 231 ? -37.821 8.947 62.023 1.00 33.31 231 PRO A O 1
ATOM 1898 N N . GLN A 1 232 ? -36.679 7.013 61.862 1.00 40.03 232 GLN A N 1
ATOM 1899 C CA . GLN A 1 232 ? -35.558 7.536 61.081 1.00 40.03 232 GLN A CA 1
ATOM 1900 C C . GLN A 1 232 ? -35.979 7.772 59.623 1.00 40.03 232 GLN A C 1
ATOM 1902 O O . GLN A 1 232 ? -36.440 6.868 58.925 1.00 40.03 232 GLN A O 1
ATOM 1907 N N . ASN A 1 233 ? -35.819 9.021 59.194 1.00 47.03 233 ASN A N 1
ATOM 1908 C CA . ASN A 1 233 ? -36.142 9.547 57.873 1.00 47.03 233 ASN A CA 1
ATOM 1909 C C . ASN A 1 233 ? -35.151 8.973 56.838 1.00 47.03 233 ASN A C 1
ATOM 1911 O O . ASN A 1 233 ? -33.974 9.329 56.863 1.00 47.03 233 ASN A O 1
ATOM 1915 N N . ARG A 1 234 ? -35.589 8.059 55.961 1.00 66.31 234 ARG A N 1
ATOM 1916 C CA . ARG A 1 234 ? -34.741 7.504 54.889 1.00 66.31 234 ARG A CA 1
ATOM 1917 C C . ARG A 1 234 ? -34.659 8.502 53.733 1.00 66.31 234 ARG A C 1
ATOM 1919 O O . ARG A 1 234 ? -35.684 8.849 53.154 1.00 66.31 234 ARG A O 1
ATOM 1926 N N . THR A 1 235 ? -33.452 8.945 53.398 1.00 73.00 235 THR A N 1
ATOM 1927 C CA . THR A 1 235 ? -33.197 9.780 52.216 1.00 73.00 235 THR A CA 1
ATOM 1928 C C . THR A 1 235 ? -33.201 8.915 50.953 1.00 73.00 235 THR A C 1
ATOM 1930 O O . THR A 1 235 ? -32.575 7.860 50.920 1.00 73.00 235 THR A O 1
ATOM 1933 N N . ILE A 1 236 ? -33.919 9.360 49.926 1.00 81.12 236 ILE A N 1
ATOM 1934 C CA . ILE A 1 236 ? -34.057 8.740 48.608 1.00 81.12 236 ILE A CA 1
ATOM 1935 C C . ILE A 1 236 ? -33.334 9.625 47.591 1.00 81.12 236 ILE A C 1
ATOM 1937 O O . ILE A 1 236 ? -33.601 10.827 47.532 1.00 81.12 236 ILE A O 1
ATOM 1941 N N . THR A 1 237 ? -32.476 9.018 46.771 1.00 88.56 237 THR A N 1
ATOM 1942 C CA . THR A 1 237 ? -31.831 9.661 45.620 1.00 88.56 237 THR A CA 1
ATOM 1943 C C . THR A 1 237 ? -32.326 9.009 44.330 1.00 88.56 237 THR A C 1
ATOM 1945 O O . THR A 1 237 ? -32.465 7.783 44.270 1.00 88.56 237 THR A O 1
ATOM 1948 N N . ARG A 1 238 ? -32.632 9.823 43.316 1.00 90.25 238 ARG A N 1
ATOM 1949 C CA . ARG A 1 238 ? -33.029 9.386 41.969 1.00 90.25 238 ARG A CA 1
ATOM 1950 C C . ARG A 1 238 ? -32.320 10.215 40.911 1.00 90.25 238 ARG A C 1
ATOM 1952 O O . ARG A 1 238 ? -32.138 11.412 41.104 1.00 90.25 238 ARG A O 1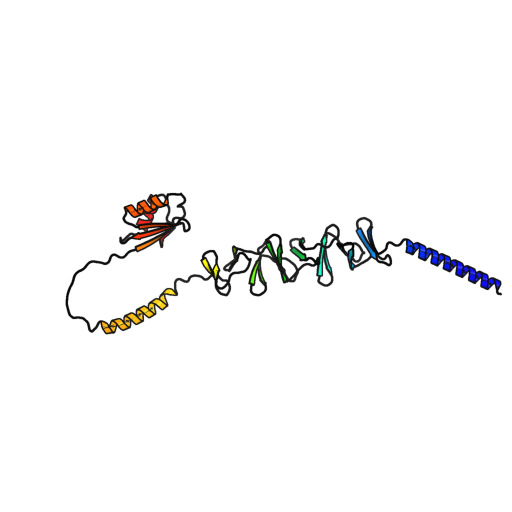
ATOM 1959 N N . VAL A 1 239 ? -31.983 9.606 39.783 1.00 92.25 239 VAL A N 1
ATOM 1960 C CA . VAL A 1 239 ? -31.389 10.273 38.620 1.00 92.25 239 VAL A CA 1
ATOM 1961 C C . VAL A 1 239 ? -32.352 10.167 37.445 1.00 92.25 239 VAL A C 1
ATOM 1963 O O . VAL A 1 239 ? -32.680 9.071 36.993 1.00 92.25 239 VAL A O 1
ATOM 1966 N N . LEU A 1 240 ? -32.817 11.313 36.953 1.00 92.81 240 LEU A N 1
ATOM 1967 C CA . LEU A 1 240 ? -33.732 11.424 35.822 1.00 92.81 240 LEU A CA 1
ATOM 1968 C C . LEU A 1 240 ? -32.965 11.818 34.565 1.00 92.81 240 LEU A C 1
ATOM 1970 O O . LEU A 1 240 ? -32.289 12.839 34.565 1.00 92.81 240 LEU A O 1
ATOM 1974 N N . THR A 1 241 ? -33.105 11.069 33.475 1.00 92.06 241 THR A N 1
ATOM 1975 C CA . THR A 1 241 ? -32.541 11.452 32.171 1.00 92.06 241 THR A CA 1
ATOM 1976 C C . THR A 1 241 ? -33.541 12.316 31.410 1.00 92.06 241 THR A C 1
ATOM 1978 O O . THR A 1 241 ? -34.677 11.890 31.188 1.00 92.06 241 THR A O 1
ATOM 1981 N N . VAL A 1 242 ? -33.118 13.517 31.010 1.00 88.25 242 VAL A N 1
ATOM 1982 C CA . VAL A 1 242 ? -33.941 14.549 30.358 1.00 88.25 242 VAL A CA 1
ATOM 1983 C C . VAL A 1 242 ? -33.218 15.046 29.090 1.00 88.25 242 VAL A C 1
ATOM 1985 O O . VAL A 1 242 ? -32.604 16.112 29.097 1.00 88.25 242 VAL A O 1
ATOM 1988 N N . PRO A 1 243 ? -33.241 14.277 27.981 1.00 81.88 243 PRO A N 1
ATOM 1989 C CA . PRO A 1 243 ? -32.341 14.487 26.839 1.00 81.88 243 PRO A CA 1
ATOM 1990 C C . PRO A 1 243 ? -32.539 15.791 26.057 1.00 81.88 243 PRO A C 1
ATOM 1992 O O . PRO A 1 243 ? -31.642 16.210 25.321 1.00 81.88 243 PRO A O 1
ATOM 1995 N N . GLU A 1 244 ? -33.727 16.381 26.169 1.00 77.88 244 GLU A N 1
ATOM 1996 C CA . GLU A 1 244 ? -34.146 17.570 25.421 1.00 77.88 244 GLU A CA 1
ATOM 1997 C C . GLU A 1 244 ? -33.873 18.874 26.181 1.00 77.88 244 GLU A C 1
ATOM 1999 O O . GLU A 1 244 ? -34.116 19.941 25.637 1.00 77.88 244 GLU A O 1
ATOM 2004 N N . MET A 1 245 ? -33.327 18.811 27.402 1.00 67.31 245 MET A N 1
ATOM 2005 C CA . MET A 1 245 ? -33.007 19.982 28.223 1.00 67.31 245 MET A CA 1
ATOM 2006 C C . MET A 1 245 ? -31.823 20.761 27.618 1.00 67.31 245 MET A C 1
ATOM 2008 O O . MET A 1 245 ? -30.670 20.570 27.997 1.00 67.31 245 MET A O 1
ATOM 2012 N N . MET A 1 246 ? -32.103 21.604 26.623 1.00 58.28 246 MET A N 1
ATOM 2013 C CA . MET A 1 246 ? -31.111 22.392 25.887 1.00 58.28 246 MET A CA 1
ATOM 2014 C C . MET A 1 246 ? -31.488 23.875 25.869 1.00 58.28 246 MET A C 1
ATOM 2016 O O . MET A 1 246 ? -31.997 24.389 24.876 1.00 58.28 246 MET A O 1
ATOM 2020 N N . CYS A 1 247 ? -31.224 24.571 26.974 1.00 69.94 247 CYS A N 1
ATOM 2021 C CA . CYS A 1 247 ? -31.149 26.031 27.006 1.00 69.94 247 CYS A CA 1
ATOM 2022 C C . CYS A 1 247 ? -30.359 26.517 28.227 1.00 69.94 247 CYS A C 1
ATOM 2024 O O . CYS A 1 247 ? -30.485 25.964 29.320 1.00 69.94 247 CYS A O 1
ATOM 2026 N N . GLU A 1 248 ? -29.537 27.548 28.025 1.00 61.00 248 GLU A N 1
ATOM 2027 C CA . GLU A 1 248 ? -28.750 28.209 29.070 1.00 61.00 248 GLU A CA 1
ATOM 2028 C C . GLU A 1 248 ? -29.700 28.885 30.079 1.00 61.00 248 GLU A C 1
ATOM 2030 O O . GLU A 1 248 ? -30.525 29.715 29.698 1.00 61.00 248 GLU A O 1
ATOM 2035 N N . GLY A 1 249 ? -29.644 28.484 31.357 1.00 66.88 249 GLY A N 1
ATOM 2036 C CA . GLY A 1 249 ? -30.502 29.000 32.434 1.00 66.88 249 GLY A CA 1
ATOM 2037 C C . GLY A 1 249 ? -31.768 28.180 32.721 1.00 66.88 249 GLY A C 1
ATOM 2038 O O . GLY A 1 249 ? -32.397 28.369 33.767 1.00 66.88 249 GLY A O 1
ATOM 2039 N N . CYS A 1 250 ? -32.120 27.220 31.862 1.00 73.75 250 CYS A N 1
ATOM 2040 C CA . CYS A 1 250 ? -33.274 26.339 32.069 1.00 73.75 250 CYS A CA 1
ATOM 2041 C C . CYS A 1 250 ? -33.091 25.372 33.251 1.00 73.75 250 CYS A C 1
ATOM 2043 O O . CYS A 1 250 ? -34.077 24.866 33.797 1.00 73.75 250 CYS A O 1
ATOM 2045 N N . GLU A 1 251 ? -31.854 25.143 33.713 1.00 74.88 251 GLU A N 1
ATOM 2046 C CA . GLU A 1 251 ? -31.620 24.342 34.910 1.00 74.88 251 GLU A CA 1
ATOM 2047 C C . GLU A 1 251 ? -32.127 25.017 36.180 1.00 74.88 251 GLU A C 1
ATOM 2049 O O . GLU A 1 251 ? -32.675 24.337 37.044 1.00 74.88 251 GLU A O 1
ATOM 2054 N N . GLN A 1 252 ? -32.022 26.344 36.282 1.00 76.81 252 GLN A N 1
ATOM 2055 C CA . GLN A 1 252 ? -32.436 27.067 37.486 1.00 76.81 252 GLN A CA 1
ATOM 2056 C C . GLN A 1 252 ? -33.958 27.041 37.658 1.00 76.81 252 GLN A C 1
ATOM 2058 O O . GLN A 1 252 ? -34.463 26.944 38.779 1.00 76.81 252 GLN A O 1
ATOM 2063 N N . GLU A 1 253 ? -34.699 27.055 36.549 1.00 80.56 253 GLU A N 1
ATOM 2064 C CA . GLU A 1 253 ? -36.155 26.931 36.558 1.00 80.56 253 GLU A CA 1
ATOM 2065 C C . GLU A 1 253 ? -36.596 25.522 36.982 1.00 80.56 253 GLU A C 1
ATOM 2067 O O . GLU A 1 253 ? -37.410 25.375 37.902 1.00 80.56 253 GLU A O 1
ATOM 2072 N N . LEU A 1 254 ? -36.004 24.479 36.388 1.00 85.94 254 LEU A N 1
ATOM 2073 C CA . LEU A 1 254 ? -36.323 23.089 36.720 1.00 85.94 254 LEU A CA 1
ATOM 2074 C C . LEU A 1 254 ? -35.910 22.724 38.155 1.00 85.94 254 LEU A C 1
ATOM 2076 O O . LEU A 1 254 ? -36.707 22.149 38.901 1.00 85.94 254 LEU A O 1
ATOM 2080 N N . ILE A 1 255 ? -34.703 23.108 38.579 1.00 86.81 255 ILE A N 1
ATOM 2081 C CA . ILE A 1 255 ? -34.228 22.950 39.962 1.00 86.81 255 ILE A CA 1
ATOM 2082 C C . ILE A 1 255 ? -35.148 23.718 40.921 1.00 86.81 255 ILE A C 1
ATOM 2084 O O . ILE A 1 255 ? -35.545 23.194 41.966 1.00 86.81 255 ILE A O 1
ATOM 2088 N N . GLY A 1 256 ? -35.582 24.924 40.544 1.00 84.69 256 GLY A N 1
ATOM 2089 C CA . GLY A 1 256 ? -36.552 25.718 41.296 1.00 84.69 256 GLY A CA 1
ATOM 2090 C C . GLY A 1 256 ? -37.892 25.004 41.521 1.00 84.69 256 GLY A C 1
ATOM 2091 O O . GLY A 1 256 ? -38.464 25.101 42.611 1.00 84.69 256 GLY A O 1
ATOM 2092 N N . LEU A 1 257 ? -38.392 24.246 40.538 1.00 89.31 257 LEU A N 1
ATOM 2093 C CA . LEU A 1 257 ? -39.638 23.473 40.663 1.00 89.31 257 LEU A CA 1
ATOM 2094 C C . LEU A 1 257 ? -39.532 22.305 41.655 1.00 89.31 257 LEU A C 1
ATOM 2096 O O . LEU A 1 257 ? -40.513 22.020 42.356 1.00 89.31 257 LEU A O 1
ATOM 2100 N N . PHE A 1 258 ? -38.368 21.655 41.739 1.00 91.56 258 PHE A N 1
ATOM 2101 C CA . PHE A 1 258 ? -38.087 20.626 42.745 1.00 91.56 258 PHE A CA 1
ATOM 2102 C C . PHE A 1 258 ? -37.904 21.239 44.137 1.00 91.56 258 PHE A C 1
ATOM 2104 O O . PHE A 1 258 ? -38.554 20.806 45.096 1.00 91.56 258 PHE A O 1
ATOM 2111 N N . ASN A 1 259 ? -37.127 22.320 44.238 1.00 85.38 259 ASN A N 1
ATOM 2112 C CA . ASN A 1 259 ? -36.862 23.003 45.503 1.00 85.38 259 ASN A CA 1
ATOM 2113 C C . ASN A 1 259 ? -38.149 23.549 46.145 1.00 85.38 259 ASN A C 1
ATOM 2115 O O . ASN A 1 259 ? -38.349 23.383 47.349 1.00 85.38 259 ASN A O 1
ATOM 2119 N N . LYS A 1 260 ? -39.093 24.091 45.354 1.00 87.25 260 LYS A N 1
ATOM 2120 C CA . LYS A 1 260 ? -40.433 24.508 45.831 1.00 87.25 260 LYS A CA 1
ATOM 2121 C C . LYS A 1 260 ? -41.241 23.372 46.473 1.00 87.25 260 LYS A C 1
ATOM 2123 O O . LYS A 1 260 ? -42.129 23.633 47.279 1.00 87.25 260 LYS A O 1
ATOM 2128 N N . ARG A 1 261 ? -40.942 22.113 46.138 1.00 85.94 261 ARG A N 1
ATOM 2129 C CA . ARG A 1 261 ? -41.574 20.908 46.708 1.00 85.94 261 ARG A CA 1
ATOM 2130 C C . ARG A 1 261 ? -40.753 20.288 47.847 1.00 85.94 261 ARG A C 1
ATOM 2132 O O . ARG A 1 261 ? -41.159 19.283 48.438 1.00 85.94 261 ARG A O 1
ATOM 2139 N N . GLY A 1 262 ? -39.637 20.915 48.224 1.00 83.19 262 GLY A N 1
ATOM 2140 C CA . GLY A 1 262 ? -38.716 20.426 49.250 1.00 83.19 262 GLY A CA 1
ATOM 2141 C C . GLY A 1 262 ? -37.908 19.211 48.794 1.00 83.19 262 GLY A C 1
ATOM 2142 O O . GLY A 1 262 ? -37.621 18.329 49.602 1.00 83.19 262 GLY A O 1
ATOM 2143 N N . ILE A 1 263 ? -37.611 19.132 47.497 1.00 91.81 263 ILE A N 1
ATOM 2144 C CA . ILE A 1 263 ? -36.759 18.113 46.882 1.00 91.81 263 ILE A CA 1
ATOM 2145 C C . ILE A 1 263 ? -35.505 18.834 46.404 1.00 91.81 263 ILE A C 1
ATOM 2147 O O . ILE A 1 263 ? -35.619 19.785 45.639 1.00 91.81 263 ILE A O 1
ATOM 2151 N N . ASN A 1 264 ? -34.330 18.399 46.852 1.00 88.94 264 ASN A N 1
ATOM 2152 C CA . ASN A 1 264 ? -33.075 18.955 46.359 1.00 88.94 264 ASN A CA 1
ATOM 2153 C C . ASN A 1 264 ? -32.814 18.396 44.956 1.00 88.94 264 ASN A C 1
ATOM 2155 O O . ASN A 1 264 ? -32.937 17.186 44.777 1.00 88.94 264 ASN A O 1
ATOM 2159 N N . ALA A 1 265 ? -32.478 19.244 43.987 1.00 90.50 265 ALA A N 1
ATOM 2160 C CA . ALA A 1 265 ? -32.196 18.837 42.616 1.00 90.50 265 ALA A CA 1
ATOM 2161 C C . ALA A 1 265 ? -30.902 19.468 42.094 1.00 90.50 265 ALA A C 1
ATOM 2163 O O . ALA A 1 265 ? -30.657 20.655 42.300 1.00 90.50 265 ALA A O 1
ATOM 2164 N N . VAL A 1 266 ? -30.111 18.675 41.374 1.00 86.88 266 VAL A N 1
ATOM 2165 C CA . VAL A 1 266 ? -28.896 19.107 40.674 1.00 86.88 266 VAL A CA 1
ATOM 2166 C C . VAL A 1 266 ? -28.971 18.614 39.236 1.00 86.88 266 VAL A C 1
ATOM 2168 O O . VAL A 1 266 ? -29.193 17.426 39.009 1.00 86.88 266 VAL A O 1
ATOM 2171 N N . ALA A 1 267 ? -28.808 19.515 38.270 1.00 85.31 267 ALA A N 1
ATOM 2172 C CA . ALA A 1 267 ? -28.796 19.180 36.850 1.00 85.31 267 ALA A CA 1
ATOM 2173 C C . ALA A 1 267 ? -27.359 19.072 36.317 1.00 85.31 267 ALA A C 1
ATOM 2175 O O . ALA A 1 267 ? -26.498 19.861 36.700 1.00 85.31 267 ALA A O 1
ATOM 2176 N N . ASP A 1 268 ? -27.127 18.122 35.414 1.00 81.12 268 ASP A N 1
ATOM 2177 C CA . ASP A 1 268 ? -25.882 17.943 34.668 1.00 81.12 268 ASP A CA 1
ATOM 2178 C C . ASP A 1 268 ? -26.182 17.928 33.164 1.00 81.12 268 ASP A C 1
ATOM 2180 O O . ASP A 1 268 ? -26.868 17.043 32.645 1.00 81.12 268 ASP A O 1
ATOM 2184 N N . PHE A 1 269 ? -25.651 18.928 32.460 1.00 75.19 269 PHE A N 1
ATOM 2185 C CA . PHE A 1 269 ? -25.835 19.114 31.022 1.00 75.19 269 PHE A CA 1
ATOM 2186 C C . PHE A 1 269 ? -25.043 18.134 30.167 1.00 75.19 269 PHE A C 1
ATOM 2188 O O . PHE A 1 269 ? -25.498 17.772 29.082 1.00 75.19 269 PHE A O 1
ATOM 2195 N N . THR A 1 270 ? -23.884 17.685 30.649 1.00 76.31 270 THR A N 1
ATOM 2196 C CA . THR A 1 270 ? -23.027 16.755 29.905 1.00 76.31 270 THR A CA 1
ATOM 2197 C C . THR A 1 270 ? -23.731 15.414 29.779 1.00 76.31 270 THR A C 1
ATOM 2199 O O . THR A 1 270 ? -23.797 14.828 28.700 1.00 76.31 270 THR A O 1
ATOM 2202 N N . THR A 1 271 ? -24.330 14.960 30.881 1.00 82.00 271 THR A N 1
ATOM 2203 C CA . THR A 1 271 ? -25.056 13.686 30.936 1.00 82.00 271 THR A CA 1
ATOM 2204 C C . THR A 1 271 ? -26.548 13.828 30.634 1.00 82.00 271 THR A C 1
ATOM 2206 O O . THR A 1 271 ? -27.237 12.822 30.459 1.00 82.00 271 THR A O 1
ATOM 2209 N N . LYS A 1 272 ? -27.053 15.065 30.531 1.00 87.69 272 LYS A N 1
ATOM 2210 C CA . LYS A 1 272 ? -28.475 15.397 30.352 1.00 87.69 272 LYS A CA 1
ATOM 2211 C C . LYS A 1 272 ? -29.340 14.761 31.440 1.00 87.69 272 LYS A C 1
ATOM 2213 O O . LYS A 1 272 ? -30.362 14.125 31.158 1.00 87.69 272 LYS A O 1
ATOM 2218 N N . THR A 1 273 ? -28.902 14.890 32.690 1.00 88.94 273 THR A N 1
ATOM 2219 C CA . THR A 1 273 ? -29.575 14.295 33.846 1.00 88.94 273 THR A CA 1
ATOM 2220 C C . THR A 1 273 ? -29.934 15.316 34.919 1.00 88.94 273 THR A C 1
ATOM 2222 O O . THR A 1 273 ? -29.331 16.379 35.028 1.00 88.94 273 THR A O 1
ATOM 2225 N N . VAL A 1 274 ? -30.935 14.979 35.731 1.00 89.81 274 VAL A N 1
ATOM 2226 C CA . VAL A 1 274 ? -31.299 15.695 36.955 1.00 89.81 274 VAL A CA 1
ATOM 2227 C C . VAL A 1 274 ? -31.283 14.705 38.108 1.00 89.81 274 VAL A C 1
ATOM 2229 O O . VAL A 1 274 ? -32.078 13.767 38.144 1.00 89.81 274 VAL A O 1
ATOM 2232 N N . THR A 1 275 ? -30.383 14.913 39.061 1.00 92.25 275 THR A N 1
ATOM 2233 C CA . THR A 1 275 ? -30.304 14.130 40.293 1.00 92.25 275 THR A CA 1
ATOM 2234 C C . THR A 1 275 ? -31.156 14.793 41.361 1.00 92.25 275 THR A C 1
ATOM 2236 O O . THR A 1 275 ? -30.913 15.942 41.721 1.00 92.25 275 THR A O 1
ATOM 2239 N N . VAL A 1 276 ? -32.138 14.072 41.891 1.00 92.62 276 VAL A N 1
ATOM 2240 C CA . VAL A 1 276 ? -33.027 14.538 42.954 1.00 92.62 276 VAL A CA 1
ATOM 2241 C C . VAL A 1 276 ? -32.777 13.765 44.241 1.00 92.62 276 VAL A C 1
ATOM 2243 O O . VAL A 1 276 ? -32.606 12.549 44.224 1.00 92.62 276 VAL A O 1
ATOM 2246 N N . THR A 1 277 ? -32.765 14.466 45.370 1.00 89.12 277 THR A N 1
ATOM 2247 C CA . THR A 1 277 ? -32.559 13.894 46.703 1.00 89.12 277 THR A CA 1
ATOM 2248 C C . THR A 1 277 ? -33.628 14.422 47.653 1.00 89.12 277 THR A C 1
ATOM 2250 O O . THR A 1 277 ? -33.812 15.633 47.794 1.00 89.12 277 THR A O 1
ATOM 2253 N N . THR A 1 278 ? -34.357 13.529 48.322 1.00 85.31 278 THR A N 1
ATOM 2254 C CA . THR A 1 278 ? -35.401 13.914 49.278 1.00 85.31 278 THR A CA 1
ATOM 2255 C C . THR A 1 278 ? -35.544 12.899 50.402 1.00 85.31 278 THR A C 1
ATOM 2257 O O . THR A 1 278 ? -35.307 11.713 50.224 1.00 85.31 278 THR A O 1
ATOM 2260 N N . ASN A 1 279 ? -35.947 13.358 51.580 1.00 81.12 279 ASN A N 1
ATOM 2261 C CA . ASN A 1 279 ? -36.344 12.503 52.699 1.00 81.12 279 ASN A CA 1
ATOM 2262 C C . ASN A 1 279 ? -37.860 12.230 52.720 1.00 81.12 279 ASN A C 1
ATOM 2264 O O . ASN A 1 279 ? -38.358 11.583 53.639 1.00 81.12 279 ASN A O 1
ATOM 2268 N N . LYS A 1 280 ? -38.603 12.728 51.723 1.00 80.94 280 LYS A N 1
ATOM 2269 C CA . LYS A 1 280 ? -40.027 12.444 51.528 1.00 80.94 280 LYS A CA 1
ATOM 2270 C C . LYS A 1 280 ? -40.194 11.184 50.682 1.00 80.94 280 LYS A C 1
ATOM 2272 O O . LYS A 1 280 ? -39.434 10.963 49.743 1.00 80.94 280 LYS A O 1
ATOM 2277 N N . GLN A 1 281 ? -41.224 10.386 50.963 1.00 80.00 281 GLN A N 1
ATOM 2278 C CA . GLN A 1 281 ? -41.652 9.377 49.996 1.00 80.00 281 GLN A CA 1
ATOM 2279 C C . GLN A 1 281 ? -42.244 10.085 48.778 1.00 80.00 281 GLN A C 1
ATOM 2281 O O . GLN A 1 281 ? -43.201 10.843 48.915 1.00 80.00 281 GLN A O 1
ATOM 2286 N N . ILE A 1 282 ? -41.659 9.844 47.610 1.00 83.06 282 ILE A N 1
ATOM 2287 C CA . ILE A 1 282 ? -42.106 10.385 46.331 1.00 83.06 282 ILE A CA 1
ATOM 2288 C C . ILE A 1 282 ? -42.076 9.272 45.288 1.00 83.06 282 ILE A C 1
ATOM 2290 O O . ILE A 1 282 ? -41.160 8.449 45.274 1.00 83.06 282 ILE A O 1
ATOM 2294 N N . SER A 1 283 ? -43.105 9.222 44.445 1.00 86.25 283 SER A N 1
ATOM 2295 C CA . SER A 1 283 ? -43.191 8.238 43.364 1.00 86.25 283 SER A CA 1
ATOM 2296 C C . SER A 1 283 ? -42.433 8.709 42.125 1.00 86.25 283 SER A C 1
ATOM 2298 O O . SER A 1 283 ? -42.370 9.906 41.839 1.00 86.25 283 SER A O 1
ATOM 2300 N N . ASP A 1 284 ? -41.941 7.766 41.324 1.00 88.69 284 ASP A N 1
ATOM 2301 C CA . ASP A 1 284 ? -41.312 8.081 40.039 1.00 88.69 284 ASP A CA 1
ATOM 2302 C C . ASP A 1 284 ? -42.275 8.857 39.121 1.00 88.69 284 ASP A C 1
ATOM 2304 O O . ASP A 1 284 ? -41.873 9.821 38.474 1.00 88.69 284 ASP A O 1
ATOM 2308 N N . SER A 1 285 ? -43.575 8.532 39.131 1.00 85.50 285 SER A N 1
ATOM 2309 C CA . SER A 1 285 ? -44.599 9.276 38.380 1.00 85.50 285 SER A CA 1
ATOM 2310 C C . SER A 1 285 ? -44.707 10.746 38.787 1.00 85.50 285 SER A C 1
ATOM 2312 O O . SER A 1 285 ? -44.933 11.607 37.934 1.00 85.50 285 SER A O 1
ATOM 2314 N N . GLU A 1 286 ? -44.525 11.044 40.073 1.00 87.75 286 GLU A N 1
ATOM 2315 C CA . GLU A 1 286 ? -44.555 12.411 40.585 1.00 87.75 286 GLU A CA 1
ATOM 2316 C C . GLU A 1 286 ? -43.305 13.182 40.145 1.00 87.75 286 GLU A C 1
ATOM 2318 O O . GLU A 1 286 ? -43.432 14.296 39.637 1.00 87.75 286 GLU A O 1
ATOM 2323 N N . LEU A 1 287 ? -42.121 12.564 40.204 1.00 90.69 287 LEU A N 1
ATOM 2324 C CA . LEU A 1 287 ? -40.886 13.159 39.681 1.00 90.69 287 LEU A CA 1
ATOM 2325 C C . LEU A 1 287 ? -40.985 13.455 38.176 1.00 90.69 287 LEU A C 1
ATOM 2327 O O . LEU A 1 287 ? -40.640 14.552 37.737 1.00 90.69 287 LEU A O 1
ATOM 2331 N N . VAL A 1 288 ? -41.535 12.522 37.389 1.00 91.12 288 VAL A N 1
ATOM 2332 C CA . VAL A 1 288 ? -41.788 12.734 35.953 1.00 91.12 288 VAL A CA 1
ATOM 2333 C C . VAL A 1 288 ? -42.762 13.889 35.714 1.00 91.12 288 VAL A C 1
ATOM 2335 O O . VAL A 1 288 ? -42.567 14.667 34.781 1.00 91.12 288 VAL A O 1
ATOM 2338 N N . SER A 1 289 ? -43.812 14.024 36.530 1.00 87.88 289 SER A N 1
ATOM 2339 C CA . SER A 1 289 ? -44.798 15.103 36.375 1.00 87.88 289 SER A CA 1
ATOM 2340 C C . SER A 1 289 ? -44.186 16.496 36.565 1.00 87.88 289 SER A C 1
ATOM 2342 O O . SER A 1 289 ? -44.534 17.420 35.830 1.00 87.88 289 SER A O 1
ATOM 2344 N N . ILE A 1 290 ? -43.222 16.632 37.485 1.00 91.25 290 ILE A N 1
ATOM 2345 C CA . ILE A 1 290 ? -42.504 17.889 37.735 1.00 91.25 290 ILE A CA 1
ATOM 2346 C C . ILE A 1 290 ? -41.685 18.267 36.499 1.00 91.25 290 ILE A C 1
ATOM 2348 O O . ILE A 1 290 ? -41.813 19.387 36.009 1.00 91.25 290 ILE A O 1
ATOM 2352 N N . VAL A 1 291 ? -40.927 17.322 35.936 1.00 90.12 291 VAL A N 1
ATOM 2353 C CA . VAL A 1 291 ? -40.130 17.561 34.720 1.00 90.12 291 VAL A CA 1
ATOM 2354 C C . VAL A 1 291 ? -41.022 17.895 33.519 1.00 90.12 291 VAL A C 1
ATOM 2356 O O . VAL A 1 291 ? -40.739 18.844 32.791 1.00 90.12 291 VAL A O 1
ATOM 2359 N N . ARG A 1 292 ? -42.158 17.200 33.359 1.00 88.50 292 ARG A N 1
ATOM 2360 C CA . ARG A 1 292 ? -43.145 17.507 32.307 1.00 88.50 292 ARG A CA 1
ATOM 2361 C C . ARG A 1 292 ? -43.775 18.886 32.453 1.00 88.50 292 ARG A C 1
ATOM 2363 O O . ARG A 1 292 ? -44.046 19.524 31.443 1.00 88.50 292 ARG A O 1
ATOM 2370 N N . SER A 1 293 ? -43.997 19.361 33.680 1.00 86.12 293 SER A N 1
ATOM 2371 C CA . SER A 1 293 ? -44.538 20.708 33.912 1.00 86.12 293 SER A CA 1
ATOM 2372 C C . SER A 1 293 ? -43.582 21.823 33.479 1.00 86.12 293 SER A C 1
ATOM 2374 O O . SER A 1 293 ? -44.039 22.917 33.170 1.00 86.12 293 SER A O 1
ATOM 2376 N N . ALA A 1 294 ? -42.281 21.525 33.402 1.00 84.31 294 ALA A N 1
ATOM 2377 C CA . ALA A 1 294 ? -41.259 22.405 32.841 1.00 84.31 294 ALA A CA 1
ATOM 2378 C C . ALA A 1 294 ? -41.121 22.281 31.310 1.00 84.31 294 ALA A C 1
ATOM 2380 O O . ALA A 1 294 ? -40.217 22.871 30.733 1.00 84.31 294 ALA A O 1
ATOM 2381 N N . GLY A 1 295 ? -41.979 21.492 30.651 1.00 84.50 295 GLY A N 1
ATOM 2382 C CA . GLY A 1 295 ? -41.945 21.280 29.202 1.00 84.50 295 GLY A CA 1
ATOM 2383 C C . GLY A 1 295 ? -41.018 20.156 28.735 1.00 84.50 295 GLY A C 1
ATOM 2384 O O . GLY A 1 295 ? -40.890 19.953 27.532 1.00 84.50 295 GLY A O 1
ATOM 2385 N N . TRP A 1 296 ? -40.413 19.392 29.651 1.00 88.50 296 TRP A N 1
ATOM 2386 C CA . TRP A 1 296 ? -39.397 18.394 29.307 1.00 88.50 296 TRP A CA 1
ATOM 2387 C C . TRP A 1 296 ? -39.862 16.949 29.505 1.00 88.50 296 TRP A C 1
ATOM 2389 O O . TRP A 1 296 ? -40.707 16.632 30.348 1.00 88.50 296 TRP A O 1
ATOM 2399 N N . LYS A 1 297 ? -39.273 16.026 28.741 1.00 90.06 297 LYS A N 1
ATOM 2400 C CA . LYS A 1 297 ? -39.586 14.594 28.806 1.00 90.06 297 LYS A CA 1
ATOM 2401 C C . LYS A 1 297 ? -38.498 13.816 29.546 1.00 90.06 297 LYS A C 1
ATOM 2403 O O . LYS A 1 297 ? -37.323 13.905 29.209 1.00 90.06 297 LYS A O 1
ATOM 2408 N N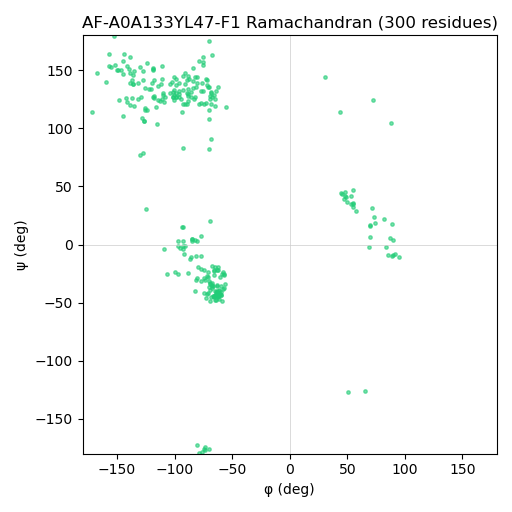 . VAL A 1 298 ? -38.914 12.991 30.507 1.00 91.81 298 VAL A N 1
ATOM 2409 C CA . VAL A 1 298 ? -38.038 12.013 31.170 1.00 91.81 298 VAL A CA 1
ATOM 2410 C C . VAL A 1 298 ? -38.000 10.731 30.344 1.00 91.81 298 VAL A C 1
ATOM 2412 O O . VAL A 1 298 ? -39.055 10.168 30.040 1.00 91.81 298 VAL A O 1
ATOM 2415 N N . THR A 1 299 ? -36.803 10.262 29.997 1.00 90.06 299 THR A N 1
ATOM 2416 C CA . THR A 1 299 ? -36.607 9.009 29.247 1.00 90.06 299 THR A CA 1
ATOM 2417 C C . THR A 1 299 ? -36.224 7.829 30.132 1.00 90.06 299 THR A C 1
ATOM 2419 O O . THR A 1 299 ? -36.501 6.690 29.765 1.00 90.06 299 THR A O 1
ATOM 2422 N N . SER A 1 300 ? -35.642 8.078 31.306 1.00 90.25 300 SER A N 1
ATOM 2423 C CA . SER A 1 300 ? -35.357 7.045 32.309 1.00 90.25 300 SER A CA 1
ATOM 2424 C C . SER A 1 300 ? -35.226 7.628 33.713 1.00 90.25 300 SER A C 1
ATOM 2426 O O . SER A 1 300 ? -34.860 8.792 33.867 1.00 90.25 300 SER A O 1
ATOM 2428 N N . ILE A 1 301 ? -35.505 6.799 34.723 1.00 90.12 301 ILE A N 1
ATOM 2429 C CA . ILE A 1 301 ? -35.262 7.073 36.145 1.00 90.12 301 ILE A CA 1
ATOM 2430 C C . ILE A 1 301 ? -34.432 5.916 36.704 1.00 90.12 301 ILE A C 1
ATOM 2432 O O . ILE A 1 301 ? -34.717 4.757 36.395 1.00 90.12 301 ILE A O 1
ATOM 2436 N N . ARG A 1 302 ? -33.396 6.233 37.479 1.00 87.88 302 ARG A N 1
ATOM 2437 C CA . ARG A 1 302 ? -32.561 5.270 38.208 1.00 87.88 302 ARG A CA 1
ATOM 2438 C C . ARG A 1 302 ? -32.438 5.670 39.672 1.00 87.88 302 ARG A C 1
ATOM 2440 O O . ARG A 1 302 ? -32.447 6.891 39.944 1.00 87.88 302 ARG A O 1
#

Mean predicted aligned error: 17.71 Å

Nearest PDB structures (foldseek):
  7pl2-assembly1_A  TM=8.365E-01  e=5.810E-12  Streptococcus pneumoniae R6
  7pl5-assembly1_AAA  TM=8.585E-01  e=3.328E-11  Streptococcus pneumoniae R6
  6t1p-assembly1_A  TM=4.248E-01  e=7.653E-13  Leuconostoc mesenteroides
  6syq-assembly1_B  TM=5.478E-01  e=4.193E-10  Leuconostoc mesenteroides
  6hvg-assembly2_B  TM=5.433E-01  e=3.987E-09  Leuconostoc mesenteroides

Solvent-accessible surface area (backbone atoms only — not comparable to full-atom values): 17380 Å² total; per-residue (Å²): 120,65,71,64,54,52,52,53,50,52,52,51,51,52,50,51,51,52,54,50,51,52,51,52,53,57,62,70,71,48,60,48,71,42,80,43,77,59,96,87,38,43,31,41,21,37,87,86,41,46,70,44,48,71,39,77,46,74,56,97,90,41,37,30,43,18,38,86,88,16,37,45,46,48,69,40,77,46,75,56,99,85,44,36,32,42,18,38,85,88,20,38,49,45,48,74,41,77,46,76,58,98,86,44,36,32,42,21,36,90,87,25,33,46,44,49,73,43,77,47,75,55,97,90,43,36,33,44,19,38,88,87,25,33,46,42,50,70,41,78,47,75,60,89,96,41,37,36,41,21,38,84,88,26,35,49,43,48,72,44,72,56,89,59,30,43,18,35,87,84,29,35,51,46,50,67,42,66,47,98,89,69,50,46,24,36,83,87,14,40,59,60,76,87,68,92,63,71,78,54,60,70,57,46,53,58,50,53,53,57,51,56,61,49,60,73,56,63,81,76,70,90,77,86,81,87,85,90,80,81,86,83,76,64,72,47,73,39,41,33,32,32,82,79,78,80,57,94,69,51,58,60,55,54,31,46,60,34,45,77,71,70,26,49,53,49,73,40,78,91,79,23,30,38,40,35,41,26,60,64,95,76,55,70,70,56,57,45,48,56,44,41,75,71,76,41,62,71,80,47,77,85

Secondary structure (DSSP, 8-state):
-HHHHHHHHHHHHHHHHHHHHHHHHHHHS---SEEEEETTEEEEE-TTSPBP-SEEEEETTEEEEE-TTSPBP-SEEEEETTEEEEE-TTSPBP-SEEEEETTEEEEE-TTS-B--SEEEEETTEEEEE-TTSPBP-SEEEEETTEEEEE-TTSPBP-SEEETTEEE-TTSPBP-SEE-TTS-EE-TTSPBPP--TTTTTHHHHHHHHHHHHHHHHHGGG---------------EEEEEE-TT--STTHHHHHHHHHHTTT-EEEEETTTTEEEEEESS---HHHHHHHHHHTT----EE-

Radius of gyration: 42.93 Å; Cα contacts (8 Å, |Δi|>4): 473; chains: 1; bounding box: 101×46×141 Å

pLDDT: mean 84.97, std 18.94, range [25.59, 98.88]